Protein AF-A0A2Z7CGT4-F1 (afdb_monomer)

pLDDT: mean 71.71, std 19.92, range [23.86, 96.31]

Organism: NCBI:txid472368

Sequence (186 aa):
MFLARADARAVLIKLADRFHNMMTLDALPYIKQQRFAKGTVEIFAPLANRLGISTWKEELENLCCKYLNPNEHKELSSELVKCYDEAVIRSTVGKLEQALEADGTSFHCLSGRHKSLYNIYSKMLKKNLNMDVIMDGVLCYIISTRSGIYYLIPLGKVLIWLGSGLYYLTRLGNLFSALLISCSGV

Nearest PDB structures (foldseek):
  8acu-assembly1_B  TM=9.238E-01  e=2.004E-07  Bacillus subtilis
  6s2v-assembly1_A  TM=8.200E-01  e=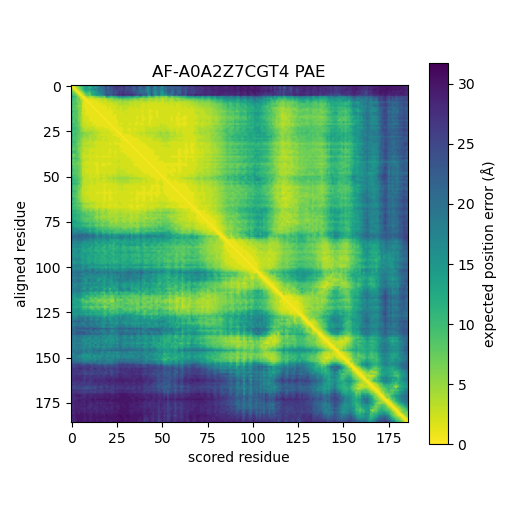9.344E-08  Thermus thermophilus
  6s2v-assembly2_B  TM=8.294E-01  e=1.329E-07  Thermus thermophilus
  7qpr-assembly4_D  TM=7.277E-01  e=8.989E-05  Acinetobacter baumannii
  7qps-assembly2_B  TM=6.380E-01  e=3.951E-05  Acinetobacter baumannii

Structure (mmCIF, N/CA/C/O backbone):
data_AF-A0A2Z7CGT4-F1
#
_entry.id   AF-A0A2Z7CGT4-F1
#
loop_
_atom_site.group_PDB
_atom_site.id
_atom_site.type_symbol
_atom_site.label_atom_id
_atom_site.label_alt_id
_atom_site.label_comp_id
_atom_site.label_asym_id
_atom_site.label_entity_id
_atom_site.label_seq_id
_atom_site.pdbx_PDB_ins_code
_atom_site.Cartn_x
_atom_site.Cartn_y
_atom_site.Cartn_z
_atom_site.occupancy
_atom_site.B_iso_or_equiv
_atom_site.auth_seq_id
_atom_site.auth_comp_id
_atom_site.auth_asym_id
_atom_site.auth_atom_id
_atom_site.pdbx_PDB_model_num
ATOM 1 N N . MET A 1 1 ? -6.824 -2.329 -25.841 1.00 46.09 1 MET A N 1
ATOM 2 C CA . MET A 1 1 ? -7.882 -3.278 -26.252 1.00 46.09 1 MET A CA 1
ATOM 3 C C . MET A 1 1 ? -8.313 -4.124 -25.045 1.00 46.09 1 MET A C 1
ATOM 5 O O . MET A 1 1 ? -7.974 -5.289 -24.971 1.00 46.09 1 MET A O 1
ATOM 9 N N . PHE A 1 2 ? -8.993 -3.529 -24.055 1.00 48.94 2 PHE A N 1
ATOM 10 C CA . PHE A 1 2 ? -9.519 -4.256 -22.877 1.00 48.94 2 PHE A CA 1
ATOM 11 C C . PHE A 1 2 ? -11.054 -4.217 -22.789 1.00 48.94 2 PHE A C 1
ATOM 13 O O . PHE A 1 2 ? -11.647 -5.059 -22.134 1.00 48.94 2 PHE A O 1
ATOM 20 N N . LEU A 1 3 ? -11.711 -3.271 -23.469 1.00 50.25 3 LEU A N 1
ATOM 21 C CA . LEU A 1 3 ? -13.117 -2.940 -23.210 1.00 50.25 3 LEU A CA 1
ATOM 22 C C . LEU A 1 3 ? -14.133 -3.631 -24.132 1.00 50.25 3 LEU A C 1
ATOM 24 O O . LEU A 1 3 ? -15.323 -3.540 -23.877 1.00 50.25 3 LEU A O 1
ATOM 28 N N . ALA A 1 4 ? -13.700 -4.332 -25.184 1.00 50.09 4 ALA A N 1
ATOM 29 C CA . ALA A 1 4 ? -14.633 -4.838 -26.196 1.00 50.09 4 ALA A CA 1
ATOM 30 C C . ALA A 1 4 ? -15.204 -6.243 -25.905 1.00 50.09 4 ALA A C 1
ATOM 32 O O . ALA A 1 4 ? -16.120 -6.669 -26.601 1.00 50.09 4 ALA A O 1
ATOM 33 N N . ARG A 1 5 ? -14.666 -6.998 -24.927 1.00 56.53 5 ARG A N 1
ATOM 34 C CA . ARG A 1 5 ? -15.075 -8.405 -24.698 1.00 56.53 5 ARG A CA 1
ATOM 35 C C . ARG A 1 5 ? -14.713 -8.982 -23.316 1.00 56.53 5 ARG A C 1
ATOM 37 O O . ARG A 1 5 ? -14.445 -10.174 -23.208 1.00 56.53 5 ARG A O 1
ATOM 44 N N . ALA A 1 6 ? -14.601 -8.163 -22.271 1.00 60.38 6 ALA A N 1
ATOM 45 C CA . ALA A 1 6 ? -14.076 -8.628 -20.985 1.00 60.38 6 ALA A CA 1
ATOM 46 C C . ALA A 1 6 ? -15.195 -8.938 -19.982 1.00 60.38 6 ALA A C 1
ATOM 48 O O . ALA A 1 6 ? -15.814 -8.038 -19.423 1.00 60.38 6 ALA A O 1
ATOM 49 N N . ASP A 1 7 ? -15.406 -10.229 -19.731 1.00 79.75 7 ASP A N 1
ATOM 50 C CA . ASP A 1 7 ? -16.000 -10.717 -18.486 1.00 79.75 7 ASP A CA 1
ATOM 51 C C . ASP A 1 7 ? -15.224 -10.105 -17.301 1.00 79.75 7 ASP A C 1
ATOM 53 O O . ASP A 1 7 ? -13.987 -10.116 -17.297 1.00 79.75 7 ASP A O 1
ATOM 57 N N . ALA A 1 8 ? -15.927 -9.567 -16.300 1.00 78.94 8 ALA A N 1
ATOM 58 C CA . ALA A 1 8 ? -15.320 -8.961 -15.112 1.00 78.94 8 ALA A CA 1
ATOM 59 C C . ALA A 1 8 ? -14.307 -9.901 -14.429 1.00 78.94 8 ALA A C 1
ATOM 61 O O . ALA A 1 8 ? -13.293 -9.450 -13.888 1.00 78.94 8 ALA A O 1
ATOM 62 N N . ARG A 1 9 ? -14.518 -11.220 -14.536 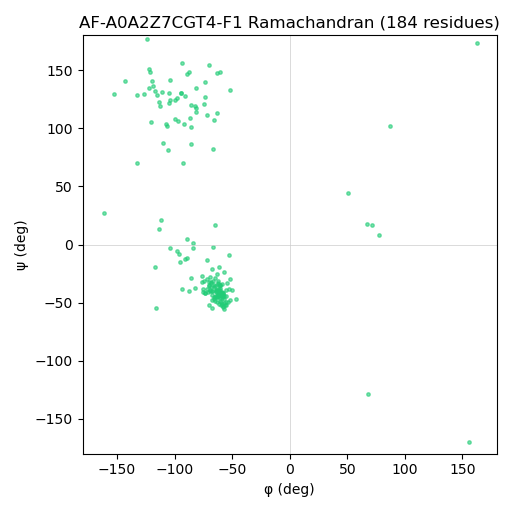1.00 85.81 9 ARG A N 1
ATOM 63 C CA . ARG A 1 9 ? -13.599 -12.246 -14.022 1.00 85.81 9 ARG A CA 1
ATOM 64 C C . ARG A 1 9 ? -12.236 -12.217 -14.711 1.00 85.81 9 ARG A C 1
ATOM 66 O O . ARG A 1 9 ? -11.215 -12.356 -14.044 1.00 85.81 9 ARG A O 1
ATOM 73 N N . ALA A 1 10 ? -12.190 -11.984 -16.022 1.00 88.12 10 ALA A N 1
ATOM 74 C CA . ALA A 1 10 ? -10.930 -11.908 -16.762 1.00 88.12 10 ALA A CA 1
ATOM 75 C C . ALA A 1 10 ? -10.089 -10.696 -16.327 1.00 88.12 10 ALA A C 1
ATOM 77 O O . ALA A 1 10 ? -8.864 -10.787 -16.219 1.00 88.12 10 ALA A O 1
ATOM 78 N N . VAL A 1 11 ? -10.754 -9.574 -16.029 1.00 88.12 11 VAL A N 1
ATOM 79 C CA . VAL A 1 11 ? -10.106 -8.369 -15.497 1.00 88.12 11 VAL A CA 1
ATOM 80 C C . VAL A 1 11 ? -9.512 -8.644 -14.117 1.00 88.12 11 VAL A C 1
ATOM 82 O O . VAL A 1 11 ? -8.352 -8.310 -13.879 1.00 88.12 11 VAL A O 1
ATOM 85 N N . LEU A 1 12 ? -10.270 -9.309 -13.240 1.00 90.00 12 LEU A N 1
ATOM 86 C CA . LEU A 1 12 ? -9.807 -9.675 -11.902 1.00 90.00 12 LEU A CA 1
ATOM 87 C C . LEU A 1 12 ? -8.592 -10.613 -11.950 1.00 90.00 12 LEU A C 1
ATOM 89 O O . LEU A 1 12 ? -7.607 -10.364 -11.258 1.00 90.00 12 LEU A O 1
ATOM 93 N N . ILE A 1 13 ? -8.617 -11.636 -12.811 1.00 92.69 13 ILE A N 1
ATOM 94 C CA . ILE A 1 13 ? -7.482 -12.556 -13.002 1.00 92.69 13 ILE A CA 1
ATOM 95 C C . ILE A 1 13 ? -6.236 -11.786 -13.454 1.00 92.69 13 ILE A C 1
ATOM 97 O O . ILE A 1 13 ? -5.147 -12.002 -12.924 1.00 92.69 13 ILE A O 1
ATOM 101 N N . LYS A 1 14 ? -6.377 -10.849 -14.400 1.00 92.75 14 LYS A N 1
ATOM 102 C CA . LYS A 1 14 ? -5.246 -10.033 -14.867 1.00 92.75 14 LYS A CA 1
ATOM 103 C C . LYS A 1 14 ? -4.729 -9.061 -13.815 1.00 92.75 14 LYS A C 1
ATOM 105 O O . LYS A 1 14 ? -3.531 -8.780 -13.793 1.00 92.75 14 LYS A O 1
ATOM 110 N N . LEU A 1 15 ? -5.606 -8.556 -12.957 1.00 94.38 15 LEU A N 1
ATOM 111 C CA . LEU A 1 15 ? -5.214 -7.723 -11.831 1.00 94.38 15 LEU A CA 1
ATOM 112 C C . LEU A 1 15 ? -4.428 -8.537 -10.792 1.00 94.38 15 LEU A C 1
ATOM 114 O O . LEU A 1 15 ? -3.380 -8.079 -10.347 1.00 94.38 15 LEU A O 1
ATOM 118 N N . ALA A 1 16 ? -4.876 -9.756 -10.479 1.00 94.88 16 ALA A N 1
ATOM 119 C CA . ALA A 1 16 ? -4.191 -10.669 -9.562 1.00 94.88 16 ALA A CA 1
ATOM 120 C C . ALA A 1 16 ? -2.805 -11.081 -10.088 1.00 94.88 16 ALA A C 1
ATOM 122 O O . ALA A 1 16 ? -1.812 -11.017 -9.368 1.00 94.88 16 ALA A O 1
ATOM 123 N N . ASP A 1 17 ? -2.726 -11.426 -11.375 1.00 95.62 17 ASP A N 1
ATOM 124 C CA . ASP A 1 17 ? -1.471 -11.697 -12.085 1.00 95.62 17 ASP A CA 1
ATOM 125 C C . ASP A 1 17 ? -0.528 -10.485 -11.998 1.00 95.62 17 ASP A C 1
ATOM 127 O O . ASP A 1 17 ? 0.639 -10.605 -11.621 1.00 95.62 17 ASP A O 1
ATOM 131 N N . ARG A 1 18 ? -1.032 -9.269 -12.256 1.00 95.75 18 ARG A N 1
ATOM 132 C CA . ARG A 1 18 ? -0.217 -8.054 -12.120 1.00 95.75 18 ARG A CA 1
ATOM 133 C C . ARG A 1 18 ? 0.278 -7.844 -10.692 1.00 95.75 18 ARG A C 1
ATOM 135 O O . ARG A 1 18 ? 1.439 -7.485 -10.523 1.00 95.75 18 ARG A O 1
ATOM 142 N N . PHE A 1 19 ? -0.582 -8.063 -9.703 1.00 95.56 19 PHE A N 1
ATOM 143 C CA . PHE A 1 19 ? -0.239 -7.954 -8.291 1.00 95.56 19 PHE A CA 1
ATOM 144 C C . PHE A 1 19 ? 0.921 -8.881 -7.929 1.00 95.56 19 PHE A C 1
ATOM 146 O O . PHE A 1 19 ? 1.938 -8.421 -7.414 1.00 95.56 19 PHE A O 1
ATOM 153 N N . HIS A 1 20 ? 0.826 -10.155 -8.310 1.00 95.44 20 HIS A N 1
ATOM 154 C CA . HIS A 1 20 ? 1.902 -11.118 -8.104 1.00 95.44 20 HIS A CA 1
ATOM 155 C C . HIS A 1 20 ? 3.208 -10.703 -8.792 1.00 95.44 20 HIS A C 1
ATOM 157 O O . HIS A 1 20 ? 4.254 -10.677 -8.149 1.00 95.44 20 HIS A O 1
ATOM 163 N N . ASN A 1 21 ? 3.142 -10.277 -10.057 1.00 95.12 21 ASN A N 1
ATOM 164 C CA . ASN A 1 21 ? 4.321 -9.811 -10.793 1.00 95.12 21 ASN A CA 1
ATOM 165 C C . ASN A 1 21 ? 5.024 -8.624 -10.114 1.00 95.12 21 ASN A C 1
ATOM 167 O O . ASN A 1 21 ? 6.245 -8.510 -10.193 1.00 95.12 21 ASN A O 1
ATOM 171 N N . MET A 1 22 ? 4.271 -7.731 -9.463 1.00 96.06 22 MET A N 1
ATOM 172 C CA . MET A 1 22 ? 4.852 -6.607 -8.724 1.00 96.06 22 MET A CA 1
ATOM 173 C C . MET A 1 22 ? 5.543 -7.045 -7.429 1.00 96.06 22 MET A C 1
ATOM 175 O O . MET A 1 22 ? 6.519 -6.408 -7.043 1.00 96.06 22 MET A O 1
ATOM 179 N N . MET A 1 23 ? 5.094 -8.132 -6.789 1.00 93.88 23 MET A N 1
ATOM 180 C CA . MET A 1 23 ? 5.762 -8.695 -5.606 1.00 93.88 23 MET A CA 1
ATOM 181 C C . MET A 1 23 ? 7.123 -9.318 -5.944 1.00 93.88 23 MET A C 1
ATOM 183 O O . MET A 1 23 ? 8.016 -9.342 -5.103 1.00 93.88 23 MET A O 1
ATOM 187 N N . THR A 1 24 ? 7.298 -9.808 -7.173 1.00 94.88 24 THR A N 1
ATOM 188 C CA . THR A 1 24 ? 8.517 -10.502 -7.624 1.00 94.88 24 THR A CA 1
ATOM 189 C C . THR A 1 24 ? 9.304 -9.709 -8.669 1.00 94.88 24 THR A C 1
ATOM 191 O O . THR A 1 24 ? 10.086 -10.280 -9.433 1.00 94.88 24 THR A O 1
ATOM 194 N N . LEU A 1 25 ? 9.097 -8.391 -8.746 1.00 94.81 25 LEU A N 1
ATOM 195 C CA . LEU A 1 25 ? 9.662 -7.559 -9.812 1.00 94.81 25 LEU A CA 1
ATOM 196 C C . LEU A 1 25 ? 11.195 -7.437 -9.729 1.00 94.81 25 LEU A C 1
ATOM 198 O O . LEU A 1 25 ? 11.841 -7.172 -10.744 1.00 94.81 25 LEU A O 1
ATOM 202 N N . ASP A 1 26 ? 11.772 -7.697 -8.552 1.00 93.06 26 ASP A N 1
ATOM 203 C CA . ASP A 1 26 ? 13.217 -7.648 -8.281 1.00 93.06 26 ASP A CA 1
ATOM 204 C C . ASP A 1 26 ? 14.033 -8.580 -9.204 1.00 93.06 26 ASP A C 1
ATOM 206 O O . ASP A 1 26 ? 15.199 -8.305 -9.478 1.00 93.06 26 ASP A O 1
ATOM 210 N N . ALA A 1 27 ? 13.420 -9.635 -9.758 1.00 94.50 27 ALA A N 1
ATOM 211 C CA . ALA A 1 27 ? 14.067 -10.559 -10.695 1.00 94.50 27 ALA A CA 1
ATOM 212 C C . ALA A 1 27 ? 14.329 -9.964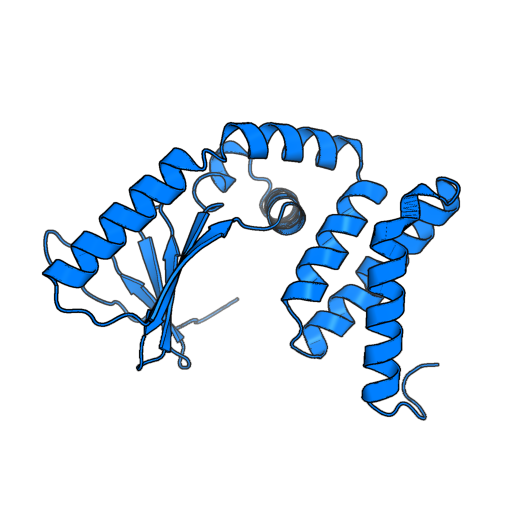 -12.096 1.00 94.50 27 ALA A C 1
ATOM 214 O O . ALA A 1 27 ? 15.042 -10.561 -12.906 1.00 94.50 27 ALA A O 1
ATOM 215 N N . LEU A 1 28 ? 13.733 -8.813 -12.427 1.00 94.31 28 LEU A N 1
ATOM 216 C CA . LEU A 1 28 ? 13.888 -8.173 -13.735 1.00 94.31 28 LEU A CA 1
ATOM 217 C C . LEU A 1 28 ? 15.019 -7.130 -13.741 1.00 94.31 28 LEU A C 1
ATOM 219 O O . LEU A 1 28 ? 15.300 -6.524 -12.715 1.00 94.31 28 LEU A O 1
ATOM 223 N N . PRO A 1 29 ? 15.617 -6.817 -14.907 1.00 96.12 29 PRO A N 1
ATOM 224 C CA . PRO A 1 29 ? 16.522 -5.676 -15.046 1.00 96.12 29 PRO A CA 1
ATOM 225 C C . PRO A 1 29 ? 15.838 -4.341 -14.719 1.00 96.12 29 PRO A C 1
ATOM 227 O O . PRO A 1 29 ? 14.667 -4.149 -15.056 1.00 96.12 29 PRO A O 1
ATOM 230 N N . TYR A 1 30 ? 16.597 -3.383 -14.181 1.00 93.56 30 TYR A N 1
ATOM 231 C CA . TYR A 1 30 ? 16.110 -2.070 -13.724 1.00 93.56 30 TYR A CA 1
ATOM 232 C C . TYR A 1 30 ? 15.169 -1.354 -14.712 1.00 93.56 30 TYR A C 1
ATOM 234 O O . TYR A 1 30 ? 14.081 -0.915 -14.346 1.00 93.56 30 TYR A O 1
ATOM 242 N N . ILE A 1 31 ? 15.528 -1.307 -16.000 1.00 95.06 31 ILE A N 1
ATOM 243 C CA . ILE A 1 31 ? 14.710 -0.657 -17.041 1.00 95.06 31 ILE A CA 1
ATOM 244 C C . ILE A 1 31 ? 13.323 -1.311 -17.151 1.00 95.06 31 ILE A C 1
ATOM 246 O O . ILE A 1 31 ? 12.310 -0.629 -17.328 1.00 95.06 31 ILE A O 1
ATOM 250 N N . LYS A 1 32 ? 13.256 -2.644 -17.034 1.00 95.00 32 LYS A N 1
ATOM 251 C CA . LYS A 1 32 ? 11.980 -3.369 -17.048 1.00 95.00 32 LYS A CA 1
ATOM 252 C C . LYS A 1 32 ? 11.200 -3.120 -15.761 1.00 95.00 32 LYS A C 1
ATOM 254 O O . LYS A 1 32 ? 9.998 -2.901 -15.861 1.00 95.00 32 LYS A O 1
ATOM 259 N N . GLN A 1 33 ? 11.857 -3.090 -14.601 1.00 96.25 33 GLN A N 1
ATOM 260 C CA . GLN A 1 33 ? 11.203 -2.781 -13.324 1.00 96.25 33 GLN A CA 1
ATOM 261 C C . GLN A 1 33 ? 10.486 -1.423 -13.384 1.00 96.25 33 GLN A C 1
ATOM 263 O O . GLN A 1 33 ? 9.278 -1.352 -13.168 1.00 96.25 33 GLN A O 1
ATOM 268 N N . GLN A 1 34 ? 11.199 -0.373 -13.803 1.00 95.25 34 GLN A N 1
ATOM 269 C CA . GLN A 1 34 ? 10.668 0.984 -13.983 1.00 95.25 34 GLN A CA 1
ATOM 270 C C . GLN A 1 34 ? 9.452 1.014 -14.922 1.00 95.25 34 GLN A C 1
ATOM 272 O O . GLN A 1 34 ? 8.392 1.545 -14.584 1.00 95.25 34 GLN A O 1
ATOM 277 N N . ARG A 1 35 ? 9.565 0.380 -16.098 1.00 95.88 35 ARG A N 1
ATOM 278 C CA . ARG A 1 35 ? 8.472 0.325 -17.082 1.00 95.88 35 ARG A CA 1
ATOM 279 C C . ARG A 1 35 ? 7.238 -0.401 -16.540 1.00 95.88 35 ARG A C 1
ATOM 281 O O . ARG A 1 35 ? 6.116 0.043 -16.784 1.00 95.88 35 ARG A O 1
ATOM 288 N N . PHE A 1 36 ? 7.436 -1.519 -15.844 1.00 95.75 36 PHE A N 1
ATOM 289 C CA . PHE A 1 36 ? 6.346 -2.296 -15.257 1.00 95.75 36 PHE A CA 1
ATOM 290 C C . PHE A 1 36 ? 5.666 -1.525 -14.128 1.00 95.75 36 PHE A C 1
ATOM 292 O O . PHE A 1 36 ? 4.444 -1.409 -14.146 1.00 95.75 36 PHE A O 1
ATOM 299 N N . ALA A 1 37 ? 6.437 -0.943 -13.208 1.00 95.75 37 ALA A N 1
ATOM 300 C CA . ALA A 1 37 ? 5.907 -0.136 -12.116 1.00 95.75 37 ALA A CA 1
ATOM 301 C C . ALA A 1 37 ? 5.093 1.059 -12.637 1.00 95.75 37 ALA A C 1
ATOM 303 O O . ALA A 1 37 ? 3.965 1.276 -12.194 1.00 95.75 37 ALA A O 1
ATOM 304 N N . LYS A 1 38 ? 5.597 1.769 -13.654 1.00 95.38 38 LYS A N 1
ATOM 305 C CA . LYS A 1 38 ? 4.874 2.884 -14.281 1.00 95.38 38 LYS A CA 1
ATOM 306 C C . LYS A 1 38 ? 3.531 2.442 -14.869 1.00 95.38 38 LYS A C 1
ATOM 308 O O . LYS A 1 38 ? 2.496 3.019 -14.546 1.00 95.38 38 LYS A O 1
ATOM 313 N N . GLY A 1 39 ? 3.527 1.367 -15.662 1.00 95.75 3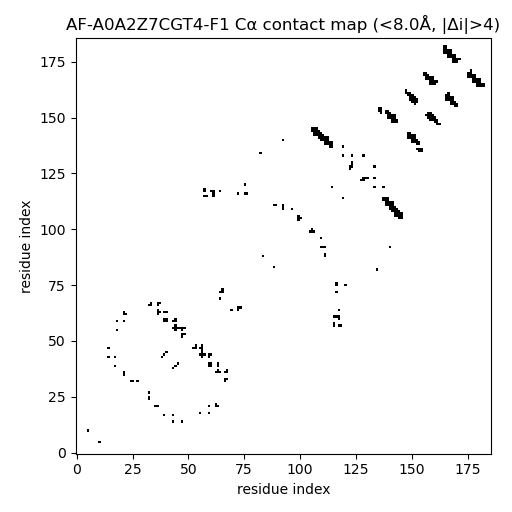9 GLY A N 1
ATOM 314 C CA . GLY A 1 39 ? 2.289 0.821 -16.228 1.00 95.75 39 GLY A CA 1
ATOM 315 C C . GLY A 1 39 ? 1.304 0.325 -15.162 1.00 95.75 39 GLY A C 1
ATOM 316 O O . GLY A 1 39 ? 0.090 0.449 -15.331 1.00 95.75 39 GLY A O 1
ATOM 317 N N . THR A 1 40 ? 1.806 -0.207 -14.046 1.00 96.31 40 THR A N 1
ATOM 318 C CA . THR A 1 40 ? 0.979 -0.631 -12.911 1.00 96.31 40 THR A CA 1
ATOM 319 C C . THR A 1 40 ? 0.275 0.550 -12.248 1.00 96.31 40 THR A C 1
ATOM 321 O O . THR A 1 40 ? -0.941 0.483 -12.063 1.00 96.31 40 THR A O 1
ATOM 324 N N . VAL A 1 41 ? 0.992 1.634 -11.936 1.00 94.00 41 VAL A N 1
ATOM 325 C CA . VAL A 1 41 ? 0.391 2.834 -11.322 1.00 94.00 41 VAL A CA 1
ATOM 326 C C . VAL A 1 41 ? -0.609 3.501 -12.260 1.00 94.00 41 VAL A C 1
ATOM 328 O O . VAL A 1 41 ? -1.672 3.919 -11.818 1.00 94.00 41 VAL A O 1
ATOM 331 N N . GLU A 1 42 ? -0.302 3.592 -13.553 1.00 94.50 42 GLU A N 1
ATOM 332 C CA . GLU A 1 42 ? -1.156 4.307 -14.510 1.00 94.50 42 GLU A CA 1
ATOM 333 C C . GLU A 1 42 ? -2.435 3.535 -14.870 1.00 94.50 42 GLU A C 1
ATOM 335 O O . GLU A 1 42 ? -3.467 4.145 -15.151 1.00 94.50 42 GLU A O 1
ATOM 340 N N . ILE A 1 43 ? -2.386 2.197 -14.867 1.00 94.56 43 ILE A N 1
ATOM 341 C CA . ILE A 1 43 ? -3.480 1.359 -15.381 1.00 94.56 43 ILE A CA 1
ATOM 342 C C . ILE A 1 43 ? -4.100 0.500 -14.279 1.00 94.56 43 ILE A C 1
ATOM 344 O O . ILE A 1 43 ? -5.313 0.528 -14.077 1.00 94.56 43 ILE A O 1
ATOM 348 N N . PHE A 1 44 ? -3.290 -0.289 -13.574 1.00 95.19 44 PHE A N 1
ATOM 349 C CA . PHE A 1 44 ? -3.787 -1.357 -12.705 1.00 95.19 44 PHE A CA 1
ATOM 350 C C . PHE A 1 44 ? -4.230 -0.854 -11.328 1.00 95.19 44 PHE A C 1
ATOM 352 O O . PHE A 1 44 ? -5.256 -1.315 -10.833 1.00 95.19 44 PHE A O 1
ATOM 359 N N . ALA A 1 45 ? -3.533 0.117 -10.733 1.00 93.25 45 ALA A N 1
ATOM 360 C CA . ALA A 1 45 ? -3.966 0.717 -9.469 1.00 93.25 45 ALA A CA 1
ATOM 361 C C . ALA A 1 45 ? -5.330 1.444 -9.603 1.00 93.25 45 ALA A C 1
ATOM 363 O O . ALA A 1 45 ? -6.253 1.123 -8.847 1.00 93.25 45 ALA A O 1
ATOM 364 N N . PRO A 1 46 ? -5.558 2.322 -10.604 1.00 92.44 46 PRO A N 1
ATOM 365 C CA . PRO A 1 46 ? -6.873 2.913 -10.850 1.00 92.44 46 PRO A CA 1
ATOM 366 C C . PRO A 1 46 ? -7.949 1.873 -11.162 1.00 92.44 46 PRO A C 1
ATOM 368 O O . PRO A 1 46 ? -9.101 2.045 -10.766 1.00 92.44 46 PRO A O 1
ATOM 371 N N . LEU A 1 47 ? -7.589 0.789 -11.854 1.00 92.06 47 LEU A N 1
ATOM 372 C CA . LEU A 1 47 ? -8.506 -0.306 -12.153 1.00 92.06 47 LEU A CA 1
ATOM 373 C C . LEU A 1 47 ? -8.947 -1.045 -10.882 1.00 92.06 47 LEU A C 1
ATOM 375 O O . LEU A 1 47 ? -10.144 -1.258 -10.707 1.00 92.06 47 LEU A O 1
ATOM 379 N N . ALA A 1 48 ? -8.019 -1.361 -9.974 1.00 92.06 48 ALA A N 1
ATOM 380 C CA . ALA A 1 48 ? -8.339 -1.937 -8.665 1.00 92.06 48 ALA A CA 1
ATOM 381 C C . ALA A 1 48 ? -9.298 -1.034 -7.876 1.00 92.06 48 ALA A C 1
ATOM 383 O O . ALA A 1 48 ? -10.306 -1.505 -7.350 1.00 92.06 48 ALA A O 1
ATOM 384 N N . ASN A 1 49 ? -9.040 0.279 -7.877 1.00 90.62 49 ASN A N 1
ATOM 385 C CA . ASN A 1 49 ? -9.908 1.258 -7.225 1.00 90.62 49 ASN A CA 1
ATOM 386 C C . ASN A 1 49 ? -11.318 1.293 -7.837 1.00 90.62 49 ASN A C 1
ATOM 388 O O . ASN A 1 49 ? -12.304 1.326 -7.108 1.00 90.62 49 ASN A O 1
ATOM 392 N N . ARG A 1 50 ? -11.427 1.251 -9.171 1.00 89.81 50 ARG A N 1
ATOM 393 C CA . ARG A 1 50 ? -12.721 1.222 -9.880 1.00 89.81 50 ARG A CA 1
ATOM 394 C C . ARG A 1 50 ? -13.528 -0.045 -9.597 1.00 89.81 50 ARG A C 1
ATOM 396 O O . ARG A 1 50 ? -14.749 0.008 -9.644 1.00 89.81 50 ARG A O 1
ATOM 403 N N . LEU A 1 51 ? -12.859 -1.156 -9.298 1.00 88.25 51 LEU A N 1
ATOM 404 C CA . LEU A 1 51 ? -13.493 -2.412 -8.890 1.00 88.25 51 LEU A CA 1
ATOM 405 C C . LEU A 1 51 ? -13.828 -2.458 -7.387 1.00 88.25 51 LEU A C 1
ATOM 407 O O . LEU A 1 51 ? -14.322 -3.474 -6.911 1.00 88.25 51 LEU A O 1
ATOM 411 N N . GLY A 1 52 ? -13.549 -1.389 -6.633 1.00 86.75 52 GLY A N 1
ATOM 412 C CA . GLY A 1 52 ? -13.782 -1.331 -5.187 1.00 86.75 52 GLY A CA 1
ATOM 413 C C . GLY A 1 52 ? -12.741 -2.080 -4.347 1.00 86.75 52 GLY A C 1
ATOM 414 O O . GLY A 1 52 ? -12.907 -2.200 -3.137 1.00 86.75 52 GLY A O 1
ATOM 415 N N . ILE A 1 53 ? -11.648 -2.558 -4.952 1.00 89.00 53 ILE A N 1
ATOM 416 C CA . ILE A 1 53 ? -10.582 -3.304 -4.267 1.00 89.00 53 ILE A CA 1
ATOM 417 C C . ILE A 1 53 ? -9.492 -2.321 -3.818 1.00 89.00 53 ILE A C 1
ATOM 419 O O . ILE A 1 53 ? -8.391 -2.259 -4.373 1.00 89.00 53 ILE A O 1
ATOM 423 N N . SER A 1 54 ? -9.821 -1.501 -2.819 1.00 84.62 54 SER A N 1
ATOM 424 C CA . SER A 1 54 ? -8.932 -0.449 -2.300 1.00 84.62 54 SER A CA 1
ATOM 425 C C . SER A 1 54 ? -7.634 -0.997 -1.703 1.00 84.62 54 SER A C 1
ATOM 427 O O . SER A 1 54 ? -6.587 -0.376 -1.859 1.00 84.62 54 SER A O 1
ATOM 429 N N . THR A 1 55 ? -7.676 -2.185 -1.098 1.00 85.19 55 THR A N 1
ATOM 430 C CA . THR A 1 55 ? -6.500 -2.861 -0.531 1.00 85.19 55 THR A CA 1
ATOM 431 C C . THR A 1 55 ? -5.447 -3.154 -1.596 1.00 85.19 55 THR A C 1
ATOM 433 O O . THR A 1 55 ? -4.285 -2.802 -1.428 1.00 85.19 55 THR A O 1
ATOM 436 N N . TRP A 1 56 ? -5.849 -3.730 -2.732 1.00 91.00 56 TRP A N 1
ATOM 437 C CA . TRP A 1 56 ? -4.927 -4.022 -3.833 1.00 91.00 56 TRP A CA 1
ATOM 438 C C . TRP A 1 56 ? -4.418 -2.754 -4.499 1.00 91.00 56 TRP A C 1
ATOM 440 O O . TRP A 1 56 ? -3.258 -2.705 -4.887 1.00 91.00 56 TRP A O 1
ATOM 450 N N . LYS A 1 57 ? -5.257 -1.721 -4.620 1.00 90.56 57 LYS A N 1
ATOM 451 C CA . LYS A 1 57 ? -4.813 -0.413 -5.109 1.00 90.56 57 LYS A CA 1
ATOM 452 C C . LYS A 1 57 ? -3.676 0.130 -4.239 1.00 90.56 57 LYS A C 1
ATOM 454 O O . LYS A 1 57 ? -2.613 0.425 -4.772 1.00 90.56 57 LYS A O 1
ATOM 459 N N . GLU A 1 58 ? -3.898 0.242 -2.929 1.00 87.38 58 GLU A N 1
ATOM 460 C CA . GLU A 1 58 ? -2.899 0.782 -1.999 1.00 87.38 58 GLU A CA 1
ATOM 461 C C . GLU A 1 58 ? -1.591 -0.012 -2.050 1.00 87.38 58 GLU A C 1
ATOM 463 O O . GLU A 1 58 ? -0.509 0.571 -2.068 1.00 87.38 58 GLU A O 1
ATOM 468 N N . GLU A 1 59 ? -1.694 -1.334 -2.123 1.00 90.00 59 GLU A N 1
ATOM 469 C CA . GLU A 1 59 ? -0.533 -2.212 -2.103 1.00 90.00 59 GLU A CA 1
ATOM 470 C C . GLU A 1 59 ? 0.235 -2.213 -3.435 1.00 90.00 59 GLU A C 1
ATOM 472 O O . GLU A 1 59 ? 1.464 -2.147 -3.445 1.00 90.00 59 GLU A O 1
ATOM 477 N N . LEU A 1 60 ? -0.462 -2.158 -4.577 1.00 93.75 60 LEU A N 1
ATOM 478 C CA . LEU A 1 60 ? 0.172 -1.918 -5.879 1.00 93.75 60 LEU A CA 1
ATOM 479 C C . LEU A 1 60 ? 0.905 -0.576 -5.903 1.00 93.75 60 LEU A C 1
ATOM 481 O O . LEU A 1 60 ? 2.023 -0.501 -6.410 1.00 93.75 60 LEU A O 1
ATOM 485 N N . GLU A 1 61 ? 0.291 0.481 -5.371 1.00 91.06 61 GLU A N 1
ATOM 486 C CA . GLU A 1 61 ? 0.901 1.807 -5.312 1.00 91.06 61 GLU A CA 1
ATOM 487 C C . GLU A 1 61 ? 2.157 1.820 -4.419 1.00 91.06 61 GLU A C 1
ATOM 489 O O . GLU A 1 61 ? 3.175 2.396 -4.813 1.00 91.06 61 GLU A O 1
ATOM 494 N N . ASN A 1 62 ? 2.134 1.121 -3.276 1.00 88.69 62 ASN A N 1
ATOM 495 C CA . ASN A 1 62 ? 3.311 0.930 -2.418 1.00 88.69 62 ASN A CA 1
ATOM 496 C C . ASN A 1 62 ? 4.446 0.220 -3.161 1.00 88.69 62 ASN A C 1
ATOM 498 O O . ASN A 1 62 ? 5.567 0.734 -3.213 1.00 88.69 62 ASN A O 1
ATOM 502 N N . LEU A 1 63 ? 4.148 -0.929 -3.778 1.00 91.62 63 LEU A N 1
ATOM 503 C CA . LEU A 1 63 ? 5.132 -1.705 -4.534 1.00 91.62 63 LEU A CA 1
ATOM 504 C C . LEU A 1 63 ? 5.736 -0.862 -5.655 1.00 91.62 63 LEU A C 1
ATOM 506 O O . LEU A 1 63 ? 6.948 -0.846 -5.836 1.00 91.62 63 LEU A O 1
ATOM 510 N N . CYS A 1 64 ? 4.919 -0.103 -6.384 1.00 93.38 64 CYS A N 1
ATOM 511 C CA . CYS A 1 64 ? 5.423 0.763 -7.444 1.00 93.38 64 CYS A CA 1
ATOM 512 C C . CYS A 1 64 ? 6.298 1.902 -6.919 1.00 93.38 64 CYS A C 1
ATOM 514 O O . CYS A 1 64 ? 7.267 2.258 -7.585 1.00 93.38 64 CYS A O 1
ATOM 516 N N . CYS A 1 65 ? 5.993 2.454 -5.741 1.00 88.69 65 CYS A N 1
ATOM 517 C CA . CYS A 1 65 ? 6.797 3.505 -5.120 1.00 88.69 65 CYS A CA 1
ATOM 518 C C . CYS A 1 65 ? 8.245 3.054 -4.894 1.00 88.69 65 CYS A C 1
ATOM 520 O O . CYS A 1 65 ? 9.162 3.808 -5.209 1.00 88.69 65 CYS A O 1
ATOM 522 N N . LYS A 1 66 ? 8.444 1.808 -4.433 1.00 89.31 66 LYS A N 1
ATOM 523 C CA . LYS A 1 66 ? 9.773 1.191 -4.258 1.00 89.31 66 LYS A CA 1
ATOM 524 C C . LYS A 1 66 ? 10.596 1.222 -5.548 1.00 89.31 66 LYS A C 1
ATOM 526 O O . LYS A 1 66 ? 11.802 1.436 -5.497 1.00 89.31 66 LYS A O 1
ATOM 531 N N . TYR A 1 67 ? 9.954 0.996 -6.694 1.00 91.94 67 TYR A N 1
ATOM 532 C CA . TYR A 1 67 ? 10.640 0.911 -7.983 1.00 91.94 67 TYR A CA 1
ATOM 533 C C . TYR A 1 67 ? 10.804 2.257 -8.672 1.00 91.94 67 TYR A C 1
ATOM 535 O O . TYR A 1 67 ? 11.849 2.489 -9.263 1.00 91.94 67 TYR A O 1
ATOM 543 N N . LEU A 1 68 ? 9.791 3.123 -8.627 1.00 90.31 68 LEU A N 1
ATOM 544 C CA . LEU A 1 68 ? 9.819 4.410 -9.322 1.00 90.31 68 LEU A CA 1
ATOM 545 C C . LEU A 1 68 ? 10.716 5.420 -8.601 1.00 90.31 68 LEU A C 1
ATOM 547 O O . LEU A 1 68 ? 11.484 6.107 -9.267 1.00 90.31 68 LEU A O 1
ATOM 551 N N . ASN A 1 69 ? 10.662 5.450 -7.265 1.00 87.19 69 ASN A N 1
ATOM 552 C CA . ASN A 1 69 ? 11.336 6.439 -6.418 1.00 87.19 69 ASN A CA 1
ATOM 553 C C . ASN A 1 69 ? 12.074 5.735 -5.256 1.00 87.19 69 ASN A C 1
ATOM 555 O O . ASN A 1 69 ? 11.620 5.778 -4.108 1.00 87.19 69 ASN A O 1
ATOM 559 N N . PRO A 1 70 ? 13.170 5.003 -5.536 1.00 84.81 70 PRO A N 1
ATOM 560 C CA . PRO A 1 70 ? 13.800 4.115 -4.558 1.00 84.81 70 PRO A CA 1
ATOM 561 C C . PRO A 1 70 ? 14.463 4.855 -3.389 1.00 84.81 70 PRO A C 1
ATOM 563 O O . PRO A 1 70 ? 14.465 4.335 -2.272 1.00 84.81 70 PRO A O 1
ATOM 566 N N . ASN A 1 71 ? 15.014 6.050 -3.623 1.00 84.75 71 ASN A N 1
ATOM 567 C CA . ASN A 1 71 ? 15.696 6.832 -2.588 1.00 84.75 71 ASN A CA 1
ATOM 568 C C . ASN A 1 71 ? 14.684 7.367 -1.573 1.00 84.75 71 ASN A C 1
ATOM 570 O O . ASN A 1 71 ? 14.798 7.090 -0.380 1.00 84.75 71 ASN A O 1
ATOM 574 N N . GLU A 1 72 ? 13.637 8.022 -2.068 1.00 79.88 72 GLU A N 1
ATOM 575 C CA . GLU A 1 72 ? 12.545 8.569 -1.268 1.00 79.88 72 GLU A CA 1
ATOM 576 C C . GLU A 1 72 ? 11.820 7.451 -0.517 1.00 79.88 72 GLU A C 1
ATOM 578 O O . GLU A 1 72 ? 11.532 7.570 0.670 1.00 79.88 72 GLU A O 1
ATOM 583 N N . HIS A 1 73 ? 11.567 6.317 -1.179 1.00 81.38 73 HIS A N 1
ATOM 584 C CA . HIS A 1 73 ? 10.969 5.160 -0.520 1.00 81.38 73 HIS A CA 1
ATOM 585 C C . HIS A 1 73 ? 11.837 4.658 0.643 1.00 81.38 73 HIS A C 1
ATOM 587 O O . HIS A 1 73 ? 11.312 4.318 1.705 1.00 81.38 73 HIS A O 1
ATOM 593 N N . LYS A 1 74 ? 13.163 4.606 0.465 1.00 81.81 74 LYS A N 1
ATOM 594 C CA . LYS A 1 74 ? 14.092 4.153 1.506 1.00 81.81 74 LYS A CA 1
ATOM 595 C C . LYS A 1 74 ? 14.107 5.109 2.698 1.00 81.81 74 LYS A C 1
ATOM 597 O O . LYS A 1 74 ? 13.977 4.641 3.829 1.00 81.81 74 LYS A O 1
ATOM 602 N N . GLU A 1 75 ? 14.195 6.412 2.454 1.00 81.56 75 GLU A N 1
ATOM 603 C CA . GLU A 1 75 ? 14.143 7.442 3.500 1.00 81.56 75 GLU A CA 1
ATOM 604 C C . GLU A 1 75 ? 12.837 7.352 4.299 1.00 81.56 75 GLU A C 1
ATOM 606 O O . GLU A 1 75 ? 12.869 7.113 5.509 1.00 81.56 75 GLU A O 1
ATOM 611 N N . LEU A 1 76 ? 11.693 7.376 3.611 1.00 77.62 76 LEU A N 1
ATOM 612 C CA . LEU A 1 76 ? 10.373 7.296 4.240 1.00 77.62 76 LEU A CA 1
ATOM 613 C C . LEU A 1 76 ? 10.153 5.999 5.015 1.00 77.62 76 LEU A C 1
ATOM 615 O O . LEU A 1 76 ? 9.564 6.014 6.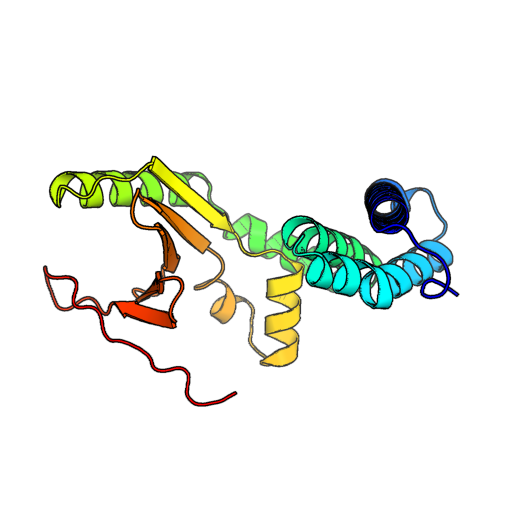095 1.00 77.62 76 LEU A O 1
ATOM 619 N N . SER A 1 77 ? 10.629 4.868 4.485 1.00 76.81 77 SER A N 1
ATOM 620 C CA . SER A 1 77 ? 10.540 3.588 5.191 1.00 76.81 77 SER A CA 1
ATOM 621 C C . SER A 1 77 ? 11.336 3.609 6.496 1.00 76.81 77 SER A C 1
ATOM 623 O O . SER A 1 77 ? 10.857 3.109 7.511 1.00 76.81 77 SER A O 1
ATOM 625 N N . SER A 1 78 ? 12.511 4.246 6.499 1.00 79.31 78 SER A N 1
ATOM 626 C CA . SER A 1 78 ? 13.358 4.338 7.689 1.00 79.31 78 SER A CA 1
ATOM 627 C C . SER A 1 78 ? 12.761 5.246 8.767 1.00 79.31 78 SER A C 1
ATOM 629 O O . SER A 1 78 ? 12.882 4.951 9.954 1.00 79.31 78 SER A O 1
ATOM 631 N N . GLU A 1 79 ? 12.082 6.320 8.367 1.00 74.19 79 GLU A N 1
ATOM 632 C CA . GLU A 1 79 ? 11.384 7.226 9.279 1.00 74.19 79 GLU A CA 1
ATOM 633 C C . GLU A 1 79 ? 10.109 6.599 9.839 1.00 74.19 79 GLU A C 1
ATOM 635 O O . GLU A 1 79 ? 9.864 6.673 11.042 1.00 74.19 79 GLU A O 1
ATOM 640 N N . LEU A 1 80 ? 9.333 5.900 9.005 1.00 72.19 80 LEU A N 1
ATOM 641 C CA . LEU A 1 80 ? 8.147 5.186 9.471 1.00 72.19 80 LEU A CA 1
ATOM 642 C C . LEU A 1 80 ? 8.471 4.134 10.526 1.00 72.19 80 LEU A C 1
ATOM 644 O O . LEU A 1 80 ? 7.742 4.041 11.508 1.00 72.19 80 LEU A O 1
ATOM 648 N N . VAL A 1 81 ? 9.556 3.374 10.357 1.00 71.19 81 VAL A N 1
ATOM 649 C CA . VAL A 1 81 ? 9.979 2.373 11.350 1.00 71.19 81 VAL A CA 1
ATOM 650 C C . VAL A 1 81 ? 10.276 3.019 12.706 1.00 71.19 81 VAL A C 1
ATOM 652 O O . VAL A 1 81 ? 9.983 2.421 13.733 1.00 71.19 81 VAL A O 1
ATOM 655 N N . LYS A 1 82 ? 10.808 4.248 12.736 1.00 69.31 82 LYS A N 1
ATOM 656 C CA . LYS A 1 82 ? 11.091 4.956 13.997 1.00 69.31 82 LYS A CA 1
ATOM 657 C C . LYS A 1 82 ? 9.827 5.398 14.727 1.00 69.31 82 LYS A C 1
ATOM 659 O O . LYS A 1 82 ? 9.821 5.457 15.950 1.00 69.31 82 LYS A O 1
ATOM 664 N N . CYS A 1 83 ? 8.776 5.726 13.987 1.00 65.06 83 CYS A N 1
ATOM 665 C CA . CYS A 1 83 ? 7.527 6.222 14.564 1.00 65.06 83 CYS A CA 1
ATOM 666 C C . CYS A 1 83 ? 6.487 5.124 14.781 1.00 65.06 83 CYS A C 1
ATOM 668 O O . CYS A 1 83 ? 5.504 5.327 15.496 1.00 65.06 83 CYS A O 1
ATOM 670 N N . TYR A 1 84 ? 6.693 3.964 14.166 1.00 67.25 84 TYR A N 1
ATOM 671 C CA . TYR A 1 84 ? 5.882 2.782 14.370 1.00 67.25 84 TYR A CA 1
ATOM 672 C C . TYR A 1 84 ? 6.403 1.999 15.577 1.00 67.25 84 TYR A C 1
ATOM 674 O O . TYR A 1 84 ? 7.199 1.073 15.450 1.00 67.25 84 TYR A O 1
ATOM 682 N N . ASP A 1 85 ? 5.930 2.378 16.760 1.00 71.75 85 ASP A N 1
ATOM 683 C CA . ASP A 1 85 ? 6.100 1.571 17.964 1.00 71.75 85 ASP A CA 1
ATOM 684 C C . ASP A 1 85 ? 4.832 0.733 18.192 1.00 71.75 85 ASP A C 1
ATOM 686 O O . AS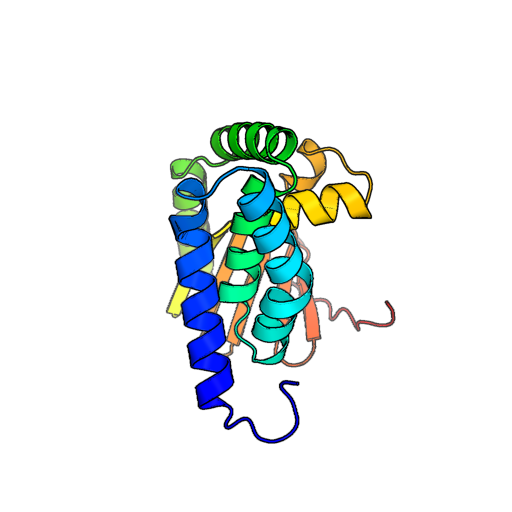P A 1 85 ? 3.779 1.242 18.594 1.00 71.75 85 ASP A O 1
ATOM 690 N N . GLU A 1 86 ? 4.923 -0.572 17.920 1.00 72.00 86 GLU A N 1
ATOM 691 C CA . GLU A 1 86 ? 3.829 -1.522 18.154 1.00 72.00 86 GLU A CA 1
ATOM 692 C C . GLU A 1 86 ? 3.327 -1.487 19.599 1.00 72.00 86 GLU A C 1
ATOM 694 O O . GLU A 1 86 ? 2.126 -1.658 19.835 1.00 72.00 86 GLU A O 1
ATOM 699 N N . ALA A 1 87 ? 4.207 -1.223 20.570 1.00 75.62 87 ALA A N 1
ATOM 700 C CA . ALA A 1 87 ? 3.821 -1.116 21.969 1.00 75.62 87 ALA A CA 1
ATOM 701 C C . ALA A 1 87 ? 2.946 0.122 22.206 1.00 75.62 87 ALA A C 1
ATOM 703 O O . ALA A 1 87 ? 1.933 0.036 22.909 1.00 75.62 87 ALA A O 1
ATOM 704 N N . VAL A 1 88 ? 3.265 1.254 21.569 1.00 73.00 88 VAL A N 1
ATOM 705 C CA . VAL A 1 88 ? 2.441 2.472 21.632 1.00 73.00 88 VAL A CA 1
ATOM 706 C C . VAL A 1 88 ? 1.069 2.222 21.014 1.00 73.00 88 VAL A C 1
ATOM 708 O O . VAL A 1 88 ? 0.054 2.557 21.633 1.00 73.00 88 VAL A O 1
ATOM 711 N N . ILE A 1 89 ? 1.012 1.571 19.851 1.00 74.94 89 ILE A N 1
ATOM 712 C CA . ILE A 1 89 ? -0.253 1.244 19.178 1.00 74.94 89 ILE A CA 1
ATOM 713 C C . ILE A 1 89 ? -1.095 0.328 20.059 1.00 74.94 89 ILE A C 1
ATOM 715 O O . ILE A 1 89 ? -2.248 0.645 20.347 1.00 74.94 89 ILE A O 1
ATOM 719 N N . ARG A 1 90 ? -0.514 -0.771 20.546 1.00 79.06 90 ARG A N 1
ATOM 720 C CA . ARG A 1 90 ? -1.208 -1.742 21.397 1.00 79.06 90 ARG A CA 1
ATOM 721 C C . ARG A 1 90 ? -1.701 -1.113 22.697 1.00 79.06 90 ARG A C 1
ATOM 723 O O . ARG A 1 90 ? -2.835 -1.358 23.099 1.00 79.06 90 ARG A O 1
ATOM 730 N N . SER A 1 91 ? -0.886 -0.267 23.326 1.00 77.38 91 SER A N 1
ATOM 731 C CA . SER A 1 91 ? -1.289 0.459 24.535 1.00 77.38 91 SER A CA 1
ATOM 732 C C . SER A 1 91 ? -2.434 1.440 24.266 1.00 77.38 91 SER A C 1
ATOM 734 O O . SER A 1 91 ? -3.320 1.596 25.104 1.00 77.38 91 SER A O 1
ATOM 736 N N . THR A 1 92 ? -2.451 2.080 23.093 1.00 74.44 92 THR A N 1
ATOM 737 C CA . THR A 1 92 ? -3.502 3.030 22.711 1.00 74.44 92 THR A CA 1
ATOM 738 C C . THR A 1 92 ? -4.800 2.310 22.374 1.00 74.44 92 THR A C 1
ATOM 740 O O . THR A 1 92 ? -5.856 2.739 22.828 1.00 74.44 92 THR A O 1
ATOM 743 N N . VAL A 1 93 ? -4.720 1.188 21.652 1.00 77.12 93 VAL A N 1
ATOM 744 C CA . VAL A 1 93 ? -5.857 0.290 21.407 1.00 77.12 93 VAL A CA 1
ATOM 745 C C . VAL A 1 93 ? -6.461 -0.152 22.739 1.00 77.12 93 VAL A C 1
ATOM 747 O O . VAL A 1 93 ? -7.635 0.105 22.958 1.00 77.12 93 VAL A O 1
ATOM 750 N N . GLY A 1 94 ? -5.662 -0.673 23.677 1.00 78.12 94 GLY A N 1
ATOM 751 C CA . GLY A 1 94 ? -6.181 -1.111 24.979 1.00 78.12 94 GLY A CA 1
ATOM 752 C C . GLY A 1 94 ? -6.837 0.012 25.797 1.00 78.12 94 GLY A C 1
ATOM 753 O O . GLY A 1 94 ? -7.874 -0.199 26.419 1.00 78.12 94 GLY A O 1
ATOM 754 N N . LYS A 1 95 ? -6.289 1.236 25.759 1.00 75.88 95 LYS A N 1
ATOM 755 C CA . LYS A 1 95 ? -6.926 2.410 26.391 1.00 75.88 95 LYS A CA 1
ATOM 756 C C . LYS A 1 95 ? -8.267 2.764 25.741 1.00 75.88 95 LYS A C 1
ATOM 758 O O . LYS A 1 95 ? -9.190 3.167 26.442 1.00 75.88 95 LYS A O 1
ATOM 763 N N . LEU A 1 96 ? -8.366 2.650 24.416 1.00 72.62 96 LEU A N 1
ATOM 764 C CA . LEU A 1 96 ? -9.605 2.897 23.679 1.00 72.62 96 LEU A CA 1
ATOM 765 C C . LEU A 1 96 ? -10.656 1.820 23.973 1.00 72.62 96 LEU A C 1
ATOM 767 O O . LEU A 1 96 ? -11.814 2.175 24.156 1.00 72.62 96 LEU A O 1
ATOM 771 N N . GLU A 1 97 ? -10.268 0.546 24.078 1.00 76.12 97 GLU A N 1
ATOM 772 C CA . GLU A 1 97 ? -11.179 -0.540 24.479 1.00 76.12 97 GLU A CA 1
ATOM 773 C C . GLU A 1 97 ? -11.773 -0.265 25.860 1.00 76.12 97 GLU A C 1
ATOM 775 O O . GLU A 1 97 ? -12.991 -0.214 25.998 1.00 76.12 97 GLU A O 1
ATOM 780 N N . GLN A 1 98 ? -10.926 0.038 26.849 1.00 76.44 98 GLN A N 1
ATOM 781 C CA . GLN A 1 98 ? -11.376 0.366 28.207 1.00 76.44 98 GLN A CA 1
ATOM 782 C C . GLN A 1 98 ? -12.323 1.573 28.238 1.00 76.44 98 GLN A C 1
ATOM 784 O O . GLN A 1 98 ? -13.311 1.571 28.969 1.00 76.44 98 GLN A O 1
ATOM 789 N N . ALA A 1 99 ? -12.038 2.609 27.444 1.00 71.94 99 ALA A N 1
ATOM 790 C CA . ALA A 1 99 ? -12.894 3.789 27.361 1.00 71.94 99 ALA A CA 1
ATOM 791 C C . ALA A 1 99 ? -14.259 3.477 26.722 1.00 71.94 99 ALA A C 1
ATOM 793 O O . ALA A 1 99 ? -15.277 3.977 27.195 1.00 71.94 99 ALA A O 1
ATOM 794 N N . LEU A 1 100 ? -14.290 2.648 25.673 1.00 69.69 100 LEU A N 1
ATOM 795 C CA . LEU A 1 100 ? -15.529 2.231 25.007 1.00 69.69 100 LEU A CA 1
ATOM 796 C C . LEU A 1 100 ? -16.376 1.316 25.900 1.00 69.69 100 LEU A C 1
ATOM 798 O O . LEU A 1 100 ? -17.597 1.463 25.933 1.00 69.69 100 LEU A O 1
ATOM 802 N N . GLU A 1 101 ? -15.737 0.412 26.647 1.00 76.06 101 GLU A N 1
ATOM 803 C CA . GLU A 1 101 ? -16.404 -0.450 27.628 1.00 76.06 101 GLU A CA 1
ATOM 804 C C . GLU A 1 101 ? -17.018 0.361 28.774 1.00 76.06 101 GLU A C 1
ATOM 806 O O . GLU A 1 101 ? -18.172 0.130 29.135 1.00 76.06 101 GLU A O 1
ATOM 811 N N . ALA A 1 102 ? -16.288 1.348 29.306 1.00 69.50 102 ALA A N 1
ATOM 812 C CA . ALA A 1 102 ? -16.784 2.232 30.362 1.00 69.50 102 ALA A CA 1
ATOM 813 C C . ALA A 1 102 ? -17.996 3.076 29.921 1.00 69.50 102 ALA A C 1
ATOM 815 O O . ALA A 1 102 ? -18.860 3.379 30.740 1.00 69.50 102 ALA A O 1
ATOM 816 N N . ASP A 1 103 ? -18.073 3.427 28.635 1.00 70.75 103 ASP A N 1
ATOM 817 C CA . ASP A 1 103 ? -19.194 4.158 28.027 1.00 70.75 103 ASP A CA 1
ATOM 818 C C . ASP A 1 103 ? -20.359 3.232 27.606 1.00 70.75 103 ASP A C 1
ATOM 820 O O . ASP A 1 103 ? -21.388 3.687 27.112 1.00 70.75 103 ASP A O 1
ATOM 824 N N . GLY A 1 104 ? -20.215 1.910 27.777 1.00 70.88 104 GLY A N 1
ATOM 825 C CA . GLY A 1 104 ? -21.225 0.921 27.389 1.00 70.88 104 GLY A CA 1
ATOM 826 C C . GLY A 1 104 ? -21.371 0.732 25.873 1.00 70.88 104 GLY A C 1
ATOM 827 O O . GLY A 1 104 ? -22.369 0.175 25.407 1.00 70.88 104 GLY A O 1
ATOM 828 N N . THR A 1 105 ? -20.393 1.182 25.084 1.00 70.69 105 THR A N 1
ATOM 829 C CA . THR A 1 105 ? -20.429 1.079 23.623 1.00 70.69 105 THR A CA 1
ATOM 830 C C . THR A 1 105 ? -20.000 -0.317 23.171 1.00 70.69 105 THR A C 1
ATOM 832 O O . THR A 1 105 ? -18.839 -0.701 23.289 1.00 70.69 105 THR A O 1
ATOM 835 N N . SER A 1 106 ? -20.922 -1.077 22.574 1.00 73.44 106 SER A N 1
ATOM 836 C CA . SER A 1 106 ? -20.605 -2.384 21.988 1.00 73.44 106 SER A CA 1
ATOM 837 C C . SER A 1 106 ? -19.847 -2.236 20.663 1.00 73.44 106 SER A C 1
ATOM 839 O O . SER A 1 106 ? -20.387 -1.683 19.696 1.00 73.44 106 SER A O 1
ATOM 841 N N . PHE A 1 107 ? -18.643 -2.799 20.579 1.00 73.81 107 PHE A N 1
ATOM 842 C CA . PHE A 1 107 ? -17.865 -2.905 19.345 1.00 73.81 107 PHE A CA 1
ATOM 843 C C . PHE A 1 107 ? -17.526 -4.370 19.034 1.00 73.81 107 PHE A C 1
ATOM 845 O O . PHE A 1 107 ? -17.438 -5.214 19.918 1.00 73.81 107 PHE A O 1
ATOM 852 N N . HIS A 1 108 ? -17.374 -4.679 17.750 1.00 76.00 108 HIS A N 1
ATOM 853 C CA . HIS A 1 108 ? -16.979 -5.993 17.241 1.00 76.00 108 HIS A CA 1
ATOM 854 C C . HIS A 1 108 ? -15.470 -6.105 17.035 1.00 76.00 108 HIS A C 1
ATOM 856 O O . HIS A 1 108 ? -14.897 -7.167 17.250 1.00 76.00 108 HIS A O 1
ATOM 862 N N . CYS A 1 109 ? -14.834 -5.035 16.558 1.00 74.88 109 CYS A N 1
ATOM 863 C CA . CYS A 1 109 ? -13.406 -5.025 16.271 1.00 74.88 109 CYS A CA 1
ATOM 864 C C . CYS A 1 109 ? -12.863 -3.606 16.412 1.00 74.88 109 CYS A C 1
ATOM 866 O O . CYS A 1 109 ? -13.421 -2.678 15.820 1.00 74.88 109 CYS A O 1
ATOM 868 N N . LEU A 1 110 ? -11.777 -3.461 17.169 1.00 77.75 110 LEU A N 1
ATOM 869 C CA . LEU A 1 110 ? -10.942 -2.271 17.201 1.00 77.75 110 LEU A CA 1
ATOM 870 C C . LEU A 1 110 ? -9.557 -2.648 16.670 1.00 77.75 110 LEU A C 1
ATOM 872 O O . LEU A 1 110 ? -8.947 -3.609 17.131 1.00 77.75 110 LEU A O 1
ATOM 876 N N . SER A 1 111 ? -9.047 -1.894 15.700 1.00 75.38 111 SER A N 1
ATOM 877 C CA . SER A 1 111 ? -7.694 -2.116 15.181 1.00 75.38 111 SER A CA 1
ATOM 878 C C . SER A 1 111 ? -7.005 -0.803 14.842 1.00 75.38 111 SER A C 1
ATOM 880 O O . SER A 1 111 ? -7.631 0.118 14.318 1.00 75.38 111 SER A O 1
ATOM 882 N N . GLY A 1 112 ? -5.709 -0.709 15.141 1.00 69.38 112 GLY A N 1
ATOM 883 C CA . GLY A 1 112 ? -4.858 0.362 14.633 1.00 69.38 112 GLY A CA 1
ATOM 884 C C . GLY A 1 112 ? -4.408 0.032 13.213 1.00 69.38 112 GLY A C 1
ATOM 885 O O . GLY A 1 112 ? -3.710 -0.955 12.995 1.00 69.38 112 GLY A O 1
ATOM 886 N N . ARG A 1 113 ? -4.791 0.858 12.241 1.00 70.12 113 ARG A N 1
ATOM 887 C CA . ARG A 1 113 ? -4.307 0.800 10.861 1.00 70.12 113 ARG A CA 1
ATOM 888 C C . ARG A 1 113 ? -3.312 1.927 10.634 1.00 70.12 113 ARG A C 1
ATOM 890 O O . ARG A 1 113 ? -3.597 3.090 10.915 1.00 70.12 113 ARG A O 1
ATOM 897 N N . HIS A 1 114 ? -2.161 1.589 10.072 1.00 70.75 114 HIS A N 1
ATOM 898 C CA . HIS A 1 114 ? -1.231 2.587 9.572 1.00 70.75 114 HIS A CA 1
ATOM 899 C C . HIS A 1 114 ? -1.574 2.941 8.123 1.00 70.75 114 HIS A C 1
ATOM 901 O O . HIS A 1 114 ? -2.079 2.131 7.339 1.00 70.75 114 HIS A O 1
ATOM 907 N N . LYS A 1 115 ? -1.308 4.188 7.762 1.00 70.81 115 LYS A N 1
ATOM 908 C CA . LYS A 1 115 ? -1.438 4.663 6.394 1.00 70.81 115 LYS A CA 1
ATOM 909 C C . LYS A 1 115 ? -0.293 4.120 5.544 1.00 70.81 115 LYS A C 1
ATOM 911 O O . LYS A 1 115 ? 0.848 4.093 5.987 1.00 70.81 115 LYS A O 1
ATOM 916 N N . SER A 1 116 ? -0.596 3.727 4.310 1.00 69.62 116 SER A N 1
ATOM 917 C CA . SER A 1 116 ? 0.422 3.191 3.411 1.00 69.62 116 SER A CA 1
ATOM 918 C C . SER A 1 116 ? 1.520 4.216 3.074 1.00 69.62 116 SER A C 1
ATOM 920 O O . SER A 1 116 ? 1.246 5.421 2.980 1.00 69.62 116 SER A O 1
ATOM 922 N N . LEU A 1 117 ? 2.751 3.734 2.865 1.00 74.00 117 LEU A N 1
ATOM 923 C CA . LEU A 1 117 ? 3.925 4.539 2.491 1.00 74.00 117 LEU A CA 1
ATOM 924 C C . LEU A 1 117 ? 3.641 5.431 1.282 1.00 74.00 117 LEU A C 1
ATOM 926 O O . LEU A 1 117 ? 3.877 6.640 1.326 1.00 74.00 117 LEU A O 1
ATOM 930 N N . TYR A 1 118 ? 3.044 4.862 0.233 1.00 73.88 118 TYR A N 1
ATOM 931 C CA . TYR A 1 118 ? 2.693 5.626 -0.960 1.00 73.88 118 TYR A CA 1
ATOM 932 C C . TYR A 1 118 ? 1.698 6.744 -0.655 1.00 73.88 118 TYR A C 1
ATOM 934 O O . TYR A 1 118 ? 1.830 7.861 -1.150 1.00 73.88 118 TYR A O 1
ATOM 942 N N . ASN A 1 119 ? 0.700 6.485 0.190 1.00 73.50 119 ASN A N 1
ATOM 943 C CA . ASN A 1 119 ? -0.275 7.504 0.550 1.00 73.50 119 ASN A CA 1
ATOM 944 C C . ASN A 1 119 ? 0.352 8.642 1.366 1.00 73.50 119 ASN A C 1
ATOM 946 O O . ASN A 1 119 ? -0.158 9.767 1.337 1.00 73.50 119 ASN A O 1
ATOM 950 N N . ILE A 1 120 ? 1.375 8.361 2.176 1.00 74.56 120 ILE A N 1
ATOM 951 C CA . ILE A 1 120 ? 2.156 9.380 2.895 1.00 74.56 120 ILE A CA 1
ATOM 952 C C . ILE A 1 120 ? 2.938 10.206 1.877 1.00 74.56 120 ILE A C 1
ATOM 954 O O . ILE A 1 120 ? 2.686 11.406 1.778 1.00 74.56 120 ILE A O 1
ATOM 958 N N . TYR A 1 121 ? 3.730 9.548 1.031 1.00 73.81 121 TYR A N 1
ATOM 959 C CA . TYR A 1 121 ? 4.504 10.179 -0.039 1.00 73.81 121 TYR A CA 1
ATOM 960 C C . TYR A 1 121 ? 3.644 11.049 -0.972 1.00 73.81 121 TYR A C 1
ATOM 962 O O . TYR A 1 121 ? 3.924 12.225 -1.189 1.00 73.81 121 TYR A O 1
ATOM 970 N N . SER A 1 122 ? 2.520 10.521 -1.462 1.00 71.00 122 SER A N 1
ATOM 971 C CA . SER A 1 122 ? 1.592 11.256 -2.329 1.00 71.00 122 SER A CA 1
ATOM 972 C C . SER A 1 122 ? 1.008 12.491 -1.632 1.00 71.00 122 SER A C 1
ATOM 974 O O . SER A 1 122 ? 0.808 13.526 -2.269 1.00 71.00 122 SER A O 1
ATOM 976 N N . LYS A 1 123 ? 0.753 12.423 -0.314 1.00 72.88 123 LYS A N 1
ATOM 977 C CA . LYS A 1 123 ? 0.305 13.592 0.459 1.00 72.88 123 LYS A CA 1
ATOM 978 C C . LYS A 1 123 ? 1.426 14.610 0.670 1.00 72.88 123 LYS A C 1
ATOM 980 O O . LYS A 1 123 ? 1.119 15.797 0.586 1.00 72.88 123 LYS A O 1
ATOM 985 N N . MET A 1 124 ? 2.668 14.175 0.900 1.00 72.56 124 MET A N 1
ATOM 986 C CA . MET A 1 124 ? 3.829 15.074 0.973 1.00 72.56 124 MET A CA 1
ATOM 987 C C . MET A 1 124 ? 3.969 15.867 -0.315 1.00 72.56 124 MET A C 1
ATOM 989 O O . MET A 1 124 ? 3.955 17.091 -0.272 1.00 72.56 124 MET A O 1
ATOM 993 N N . LEU A 1 125 ? 3.991 15.175 -1.459 1.00 73.25 125 LEU A N 1
ATOM 994 C CA . LEU A 1 125 ? 4.127 15.812 -2.766 1.00 73.25 125 LEU A CA 1
ATOM 995 C C . LEU A 1 125 ? 2.987 16.791 -3.058 1.00 73.25 125 LEU A C 1
ATOM 997 O O . LEU A 1 125 ? 3.225 17.908 -3.502 1.00 73.25 125 LEU A O 1
ATOM 1001 N N . LYS A 1 126 ? 1.734 16.393 -2.800 1.00 75.38 126 LYS A N 1
ATOM 1002 C CA . LYS A 1 126 ? 0.564 17.233 -3.109 1.00 75.38 126 LYS A CA 1
ATOM 1003 C C . LYS A 1 126 ? 0.445 18.463 -2.218 1.00 75.38 126 LYS A C 1
ATOM 1005 O O . LYS A 1 126 ? -0.074 19.478 -2.668 1.00 75.38 126 LYS A O 1
ATOM 1010 N N . LYS A 1 127 ? 0.824 18.347 -0.943 1.00 72.69 127 LYS A N 1
ATOM 1011 C CA . LYS A 1 127 ? 0.644 19.418 0.048 1.00 72.69 127 LYS A CA 1
ATOM 1012 C C . LYS A 1 127 ? 1.936 20.162 0.380 1.00 72.69 127 LYS A C 1
ATOM 1014 O O . LYS A 1 127 ? 1.879 21.108 1.154 1.00 72.69 127 LYS A O 1
ATOM 1019 N N . ASN A 1 128 ? 3.059 19.737 -0.195 1.00 70.56 128 ASN A N 1
ATOM 1020 C CA . ASN A 1 128 ? 4.397 20.244 0.088 1.00 70.56 128 ASN A CA 1
ATOM 1021 C C . ASN A 1 128 ? 4.699 20.273 1.602 1.00 70.56 128 ASN A C 1
ATOM 1023 O O . ASN A 1 128 ? 5.160 21.272 2.147 1.00 70.56 128 ASN A O 1
ATOM 1027 N N . LEU A 1 129 ? 4.328 19.189 2.294 1.00 69.00 129 LEU A N 1
ATOM 1028 C CA . LEU A 1 129 ? 4.440 19.059 3.750 1.00 69.00 129 LEU A CA 1
ATOM 1029 C C . LEU A 1 129 ? 5.622 18.168 4.127 1.00 69.00 129 LEU A C 1
ATOM 1031 O O . LEU A 1 129 ? 5.834 17.124 3.507 1.00 69.00 129 LEU A O 1
ATOM 1035 N N . ASN A 1 130 ? 6.315 18.552 5.199 1.00 66.69 130 ASN A N 1
ATOM 1036 C CA . ASN A 1 130 ? 7.361 17.745 5.821 1.00 66.69 130 ASN A CA 1
ATOM 1037 C C . ASN A 1 130 ? 6.776 16.512 6.520 1.00 66.69 130 ASN A C 1
ATOM 1039 O O . ASN A 1 130 ? 5.615 16.513 6.947 1.00 66.69 130 ASN A O 1
ATOM 1043 N N . MET A 1 131 ? 7.603 15.474 6.657 1.00 62.72 131 MET A N 1
ATOM 1044 C CA . MET A 1 131 ? 7.215 14.197 7.259 1.00 62.72 131 MET A CA 1
ATOM 1045 C C . MET A 1 131 ? 6.646 14.352 8.663 1.00 62.72 131 MET A C 1
ATOM 1047 O O . MET A 1 131 ? 5.569 13.815 8.924 1.00 62.72 131 MET A O 1
ATOM 1051 N N . ASP A 1 132 ? 7.276 15.177 9.501 1.00 61.94 132 ASP A N 1
ATOM 1052 C CA . ASP A 1 132 ? 6.846 15.453 10.878 1.00 61.94 132 ASP A CA 1
ATOM 1053 C C . ASP A 1 132 ? 5.360 15.838 10.972 1.00 61.94 132 ASP A C 1
ATOM 1055 O O . ASP A 1 132 ? 4.641 15.363 11.843 1.00 61.94 132 ASP A O 1
ATOM 1059 N N . VAL A 1 133 ? 4.856 16.624 10.013 1.00 58.56 133 VAL A N 1
ATOM 1060 C CA . VAL A 1 133 ? 3.458 17.094 9.989 1.00 58.56 133 VAL A CA 1
ATOM 1061 C C . VAL A 1 133 ? 2.484 15.995 9.547 1.00 58.56 133 VAL A C 1
ATOM 1063 O O . VAL A 1 133 ? 1.299 16.017 9.885 1.00 58.56 133 VAL A O 1
ATOM 1066 N N . ILE A 1 134 ? 2.945 15.030 8.749 1.00 60.22 134 ILE A N 1
ATOM 1067 C CA . ILE A 1 134 ? 2.100 13.933 8.258 1.00 60.22 134 ILE A CA 1
ATOM 1068 C C . ILE A 1 134 ? 2.053 12.784 9.263 1.00 60.22 134 ILE A C 1
ATOM 1070 O O . ILE A 1 134 ? 1.026 12.099 9.319 1.00 60.22 134 ILE A O 1
ATOM 1074 N N . MET A 1 135 ? 3.112 12.612 10.063 1.00 57.34 135 MET A N 1
ATOM 1075 C CA . MET A 1 135 ? 3.252 11.576 11.094 1.00 57.34 135 MET A CA 1
ATOM 1076 C C . MET A 1 135 ? 2.070 11.563 12.070 1.00 57.34 135 MET A C 1
ATOM 1078 O O . MET A 1 135 ? 1.538 10.492 12.365 1.00 57.34 135 MET A O 1
ATOM 1082 N N . ASP A 1 136 ? 1.553 12.738 12.434 1.00 54.78 136 ASP A N 1
ATOM 1083 C CA . ASP A 1 136 ? 0.396 12.885 13.328 1.00 54.78 136 ASP A CA 1
ATOM 1084 C C . ASP A 1 136 ? -0.908 12.255 12.788 1.00 54.78 136 ASP A C 1
ATOM 1086 O O . ASP A 1 136 ? -1.843 11.976 13.541 1.00 54.78 136 ASP A O 1
ATOM 1090 N N . GLY A 1 137 ? -0.995 12.004 11.478 1.00 58.75 137 GLY A N 1
ATOM 1091 C CA . GLY A 1 137 ? -2.140 11.366 10.818 1.00 58.75 137 GLY A CA 1
ATOM 1092 C C . GLY A 1 137 ? -1.842 9.985 10.230 1.00 58.75 137 GLY A C 1
ATOM 1093 O O . GLY A 1 137 ? -2.613 9.513 9.387 1.00 58.75 137 GLY A O 1
ATOM 1094 N N . VAL A 1 138 ? -0.711 9.366 10.589 1.00 60.03 138 VAL A N 1
ATOM 1095 C CA . VAL A 1 138 ? -0.298 8.055 10.052 1.00 60.03 138 VAL A CA 1
ATOM 1096 C C . VAL A 1 138 ? -1.082 6.911 10.681 1.00 60.03 138 VAL A C 1
ATOM 1098 O O . VAL A 1 138 ? -1.365 5.928 9.998 1.00 60.03 138 VAL A O 1
ATOM 1101 N N . LEU A 1 139 ? -1.475 7.051 11.944 1.00 63.50 139 LEU A N 1
ATOM 1102 C CA . LEU A 1 139 ? -2.273 6.068 12.666 1.00 63.50 139 LEU A CA 1
ATOM 1103 C C . LEU A 1 139 ? -3.757 6.414 12.580 1.00 63.50 139 LEU A C 1
ATOM 1105 O O . LEU A 1 139 ? -4.167 7.542 12.832 1.00 63.50 139 LEU A O 1
ATOM 1109 N N . CYS A 1 140 ? -4.573 5.433 12.221 1.00 66.12 140 CYS A N 1
ATOM 1110 C CA . CYS A 1 140 ? -6.020 5.533 12.244 1.00 66.12 140 CYS A CA 1
ATOM 1111 C C . CYS A 1 140 ? -6.581 4.291 12.926 1.00 66.12 140 CYS A C 1
ATOM 1113 O O . CYS A 1 140 ? -6.231 3.176 12.559 1.00 66.12 140 CYS A O 1
ATOM 1115 N N . TYR A 1 141 ? -7.452 4.471 13.909 1.00 70.69 141 TYR A N 1
ATOM 1116 C CA . TYR A 1 141 ? -8.121 3.366 14.576 1.00 70.69 141 TYR A CA 1
ATOM 1117 C C . TYR A 1 141 ? -9.473 3.119 13.923 1.00 70.69 141 TYR A C 1
ATOM 1119 O O . TYR A 1 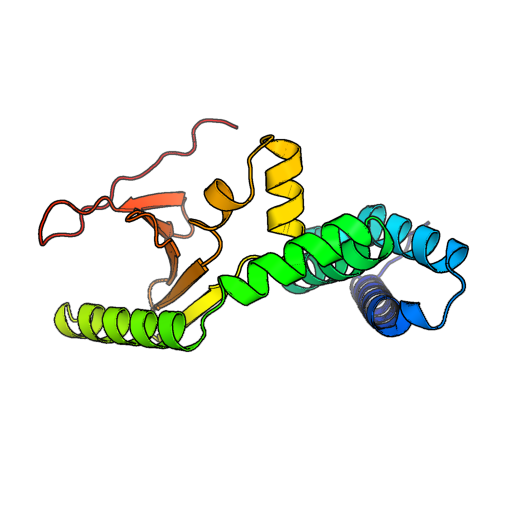141 ? -10.241 4.055 13.709 1.00 70.69 141 TYR A O 1
ATOM 1127 N N . ILE A 1 142 ? -9.748 1.866 13.591 1.00 68.44 142 ILE A N 1
ATOM 1128 C CA . ILE A 1 142 ? -11.004 1.437 12.984 1.00 68.44 142 ILE A CA 1
ATOM 1129 C C . ILE A 1 142 ? -11.822 0.749 14.062 1.00 68.44 142 ILE A C 1
ATOM 1131 O O . ILE A 1 142 ? -11.341 -0.219 14.646 1.00 68.44 142 ILE A O 1
ATOM 1135 N N . ILE A 1 143 ? -13.041 1.228 14.292 1.00 72.81 143 ILE A N 1
ATOM 1136 C CA . ILE A 1 143 ? -14.012 0.619 15.203 1.00 72.81 143 ILE A CA 1
ATOM 1137 C C . ILE A 1 143 ? -15.162 0.088 14.357 1.00 72.81 143 ILE A C 1
ATOM 1139 O O . ILE A 1 143 ? -15.837 0.854 13.675 1.00 72.81 143 ILE A O 1
ATOM 1143 N N . SER A 1 144 ? -15.409 -1.215 14.395 1.00 72.44 144 SER A N 1
ATOM 1144 C CA . SER A 1 144 ? -16.604 -1.812 13.800 1.00 72.44 144 SER A CA 1
ATOM 1145 C C . SER A 1 144 ? -17.644 -2.023 14.888 1.00 72.44 144 SER A C 1
ATOM 1147 O O . SER A 1 144 ? -17.358 -2.698 15.871 1.00 72.44 144 SER A O 1
ATOM 1149 N N . THR A 1 145 ? -18.859 -1.517 14.711 1.00 70.19 145 THR A N 1
ATOM 1150 C CA . THR A 1 145 ? -20.009 -1.802 15.582 1.00 70.19 145 THR A CA 1
ATOM 1151 C C . THR A 1 145 ? -21.164 -2.362 14.750 1.00 70.19 145 THR A C 1
ATOM 1153 O O . THR A 1 145 ? -21.083 -2.455 13.524 1.00 70.19 145 THR A O 1
ATOM 1156 N N . ARG A 1 146 ? -22.270 -2.728 15.405 1.00 69.81 146 ARG A N 1
ATOM 1157 C CA . ARG A 1 146 ? -23.492 -3.170 14.717 1.00 69.81 146 ARG A CA 1
ATOM 1158 C C . ARG A 1 146 ? -24.116 -2.075 13.837 1.00 69.81 146 ARG A C 1
ATOM 1160 O O . ARG A 1 146 ? -24.824 -2.394 12.888 1.00 69.81 146 ARG A O 1
ATOM 1167 N N . SER A 1 147 ? -23.869 -0.801 14.150 1.00 66.62 147 SER A N 1
ATOM 1168 C CA . SER A 1 147 ? -24.411 0.358 13.430 1.00 66.62 147 SER A CA 1
ATOM 1169 C C . SER A 1 147 ? -23.516 0.856 12.291 1.00 66.62 147 SER A C 1
ATOM 1171 O O . SER A 1 147 ? -23.977 1.660 11.483 1.00 66.62 147 SER A O 1
ATOM 1173 N N . GLY A 1 148 ? -22.262 0.398 12.196 1.00 65.00 148 GLY A N 1
ATOM 1174 C CA . GLY A 1 148 ? -21.355 0.794 11.117 1.00 65.00 148 GLY A CA 1
ATOM 1175 C C . GLY A 1 148 ? -19.869 0.678 11.458 1.00 65.00 148 GLY A C 1
ATOM 1176 O O . GLY A 1 148 ? -19.487 0.107 12.477 1.00 65.00 148 GLY A O 1
ATOM 1177 N N . ILE A 1 149 ? -19.028 1.232 10.581 1.00 63.91 149 ILE A N 1
ATOM 1178 C CA . ILE A 1 149 ? -17.568 1.296 10.739 1.00 63.91 149 ILE A CA 1
ATOM 1179 C C . ILE A 1 149 ? -17.161 2.754 10.971 1.00 63.91 149 ILE A C 1
ATOM 1181 O O . ILE A 1 149 ? -17.561 3.635 10.217 1.00 63.91 149 ILE A O 1
ATOM 1185 N N . TYR A 1 150 ? -16.338 2.998 11.985 1.00 67.88 150 TYR A N 1
ATOM 1186 C CA . TYR A 1 150 ? -15.916 4.320 12.443 1.00 67.88 150 TYR A CA 1
ATOM 1187 C C . TYR A 1 150 ? -14.391 4.443 12.389 1.00 67.88 150 TYR A C 1
ATOM 1189 O O . TYR A 1 150 ? -13.682 3.460 12.608 1.00 67.88 150 TYR A O 1
ATOM 1197 N N . TYR A 1 151 ? -13.889 5.655 12.135 1.00 64.38 151 TYR A N 1
ATOM 1198 C CA . TYR A 1 151 ? -12.458 5.953 12.064 1.00 64.38 151 TYR A CA 1
ATOM 1199 C C . TYR A 1 151 ? -12.061 6.976 13.140 1.00 64.38 151 TYR A C 1
ATOM 1201 O O . TYR A 1 151 ? -12.734 7.978 13.368 1.00 64.38 151 TYR A O 1
ATOM 1209 N N . LEU A 1 152 ? -10.943 6.752 13.819 1.00 64.50 152 LEU A N 1
ATOM 1210 C CA . LEU A 1 152 ? -10.440 7.645 14.861 1.00 64.50 152 LEU A CA 1
ATOM 1211 C C . LEU A 1 152 ? -8.991 8.011 14.551 1.00 64.50 152 LEU A C 1
ATOM 1213 O O . LEU A 1 152 ? -8.183 7.138 14.244 1.00 64.50 152 LEU A O 1
ATOM 1217 N N . ILE A 1 153 ? -8.662 9.305 14.571 1.00 60.47 153 ILE A N 1
ATOM 1218 C CA . ILE A 1 153 ? -7.327 9.810 14.223 1.00 60.47 153 ILE A CA 1
ATOM 1219 C C . ILE A 1 153 ? -6.721 10.480 15.472 1.00 60.47 153 ILE A C 1
ATOM 1221 O O . ILE A 1 153 ? -7.399 11.288 16.112 1.00 60.47 153 ILE A O 1
ATOM 1225 N N . PRO A 1 154 ? -5.461 10.176 15.843 1.00 51.38 154 PRO A N 1
ATOM 1226 C CA . PRO A 1 154 ? -4.848 10.583 17.111 1.00 51.38 154 PRO A CA 1
ATOM 1227 C C . PRO A 1 154 ? -4.613 12.093 17.287 1.00 51.38 154 PRO A C 1
ATOM 1229 O O . PRO A 1 154 ? -4.247 12.515 18.377 1.00 51.38 154 PRO A O 1
ATOM 1232 N N . LEU A 1 155 ? -4.932 12.934 16.298 1.00 48.25 155 LEU A N 1
ATOM 1233 C CA . LEU A 1 155 ? -4.906 14.406 16.373 1.00 48.25 155 LEU A CA 1
ATOM 1234 C C . LEU A 1 155 ? -5.920 15.032 17.366 1.00 48.25 155 LEU A C 1
ATOM 1236 O O . LEU A 1 155 ? -6.255 16.210 17.246 1.00 48.25 155 LEU A O 1
ATOM 1240 N N . GLY A 1 156 ? -6.488 14.261 18.300 1.00 43.81 156 GLY A N 1
ATOM 1241 C CA . GLY A 1 156 ? -7.611 14.698 19.140 1.00 43.81 156 GLY A CA 1
ATOM 1242 C C . GLY A 1 156 ? -8.912 14.910 18.353 1.00 43.81 156 GLY A C 1
ATOM 1243 O O . GLY A 1 156 ? -9.822 15.589 18.827 1.00 43.81 156 GLY A O 1
ATOM 1244 N N . LYS A 1 157 ? -8.990 14.349 17.139 1.00 44.25 157 LYS A N 1
ATOM 1245 C CA . LYS A 1 157 ? -10.095 14.502 16.189 1.00 44.25 157 LYS A CA 1
ATOM 1246 C C . LYS A 1 157 ? -10.670 13.123 15.899 1.00 44.25 157 LYS A C 1
ATOM 1248 O O . LYS A 1 157 ? -10.070 12.333 15.169 1.00 44.25 157 LYS A O 1
ATOM 1253 N N . VAL A 1 158 ? -11.833 12.824 16.461 1.00 48.62 158 VAL A N 1
ATOM 1254 C CA . VAL A 1 158 ? -12.559 11.609 16.086 1.00 48.62 158 VAL A CA 1
ATOM 1255 C C . VAL A 1 158 ? -13.328 11.923 14.799 1.00 48.62 158 VAL A C 1
ATOM 1257 O O . VAL A 1 158 ? -14.127 12.857 14.763 1.00 48.62 158 VAL A O 1
ATOM 1260 N N . LEU A 1 159 ? -13.040 11.194 13.721 1.00 47.56 159 LEU A N 1
ATOM 1261 C CA . LEU A 1 159 ? -13.639 11.398 12.399 1.00 47.56 159 LEU A CA 1
ATOM 1262 C C . LEU A 1 159 ? -14.568 10.227 12.083 1.00 47.56 159 LEU A C 1
ATOM 1264 O O . LEU A 1 159 ? -14.182 9.237 11.469 1.00 47.56 159 LEU A O 1
ATOM 1268 N N . ILE A 1 160 ? -15.817 10.344 12.508 1.00 47.41 160 ILE A N 1
ATOM 1269 C CA . ILE A 1 160 ? -16.832 9.327 12.258 1.00 47.41 160 ILE A CA 1
ATOM 1270 C C . ILE A 1 160 ? -17.250 9.384 10.787 1.00 47.41 160 ILE A C 1
ATOM 1272 O O . ILE A 1 160 ? -17.655 10.429 10.299 1.00 47.41 160 ILE A O 1
ATOM 1276 N N . TRP A 1 161 ? -17.206 8.263 10.073 1.00 39.38 161 TRP A N 1
ATOM 1277 C CA . TRP A 1 161 ? -17.843 8.151 8.762 1.00 39.38 161 TRP A CA 1
ATOM 1278 C C . TRP A 1 161 ? -19.085 7.274 8.909 1.00 39.38 161 TRP A C 1
ATOM 1280 O O . TRP A 1 161 ? -18.975 6.061 9.051 1.00 39.38 161 TRP A O 1
ATOM 1290 N N . LEU A 1 162 ? -20.270 7.884 8.928 1.00 40.09 162 LEU A N 1
ATOM 1291 C CA . LEU A 1 162 ? -21.525 7.142 8.766 1.00 40.09 162 LEU A CA 1
ATOM 1292 C C . LEU A 1 162 ? -21.803 7.104 7.264 1.00 40.09 162 LEU A C 1
ATOM 1294 O O . LEU A 1 162 ? -21.471 8.063 6.580 1.00 40.09 162 LEU A O 1
ATOM 1298 N N . GLY A 1 163 ? -22.411 6.045 6.727 1.00 38.19 163 GLY A N 1
ATOM 1299 C CA . GLY A 1 163 ? -22.615 5.883 5.273 1.00 38.19 163 GLY A CA 1
ATOM 1300 C C . GLY A 1 163 ? -23.297 7.062 4.542 1.00 38.19 163 GLY A C 1
ATOM 1301 O O . GLY A 1 163 ? -23.313 7.083 3.316 1.00 38.19 163 GLY A O 1
ATOM 1302 N N . SER A 1 164 ? -23.824 8.050 5.273 1.00 35.91 164 SER A N 1
ATOM 1303 C CA . SER A 1 164 ? -24.390 9.320 4.806 1.00 35.91 164 SER A CA 1
ATOM 1304 C C . SER A 1 164 ? -23.460 10.553 4.872 1.00 35.91 164 SER A C 1
ATOM 1306 O O . SER A 1 164 ? -23.871 11.616 4.413 1.00 35.91 164 SER A O 1
ATOM 1308 N N . GLY A 1 165 ? -22.241 10.481 5.427 1.00 37.44 165 GLY A N 1
ATOM 1309 C CA . GLY A 1 165 ? -21.326 11.631 5.518 1.00 37.44 16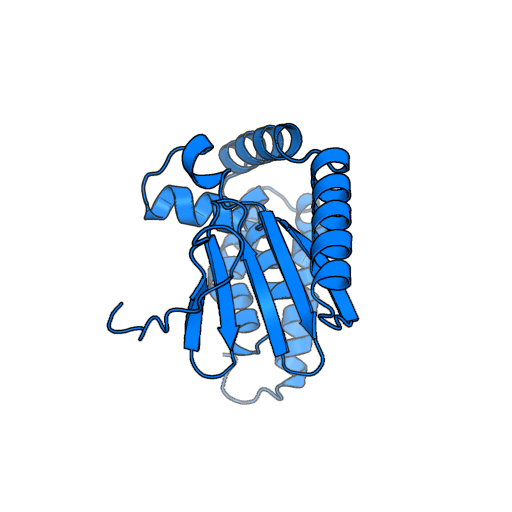5 GLY A CA 1
ATOM 1310 C C . GLY A 1 165 ? -20.177 11.504 6.532 1.00 37.44 165 GLY A C 1
ATOM 1311 O O . GLY A 1 165 ? -20.097 10.558 7.313 1.00 37.44 165 GLY A O 1
ATOM 1312 N N . LEU A 1 166 ? -19.269 12.486 6.512 1.00 42.19 166 LEU A N 1
ATOM 1313 C CA . LEU A 1 166 ? -18.153 12.618 7.456 1.00 42.19 166 LEU A CA 1
ATOM 1314 C C . LEU A 1 166 ? -18.594 13.483 8.654 1.00 42.19 166 LEU A C 1
ATOM 1316 O O . LEU A 1 166 ? -19.089 14.593 8.488 1.00 42.19 166 LEU A O 1
ATOM 1320 N N . TYR A 1 167 ? -18.396 12.993 9.868 1.00 47.00 167 TYR A N 1
ATOM 1321 C CA . TYR A 1 167 ? -18.785 13.627 11.122 1.00 47.00 167 TYR A CA 1
ATOM 1322 C C . TYR A 1 167 ? -17.534 13.869 11.956 1.00 47.00 167 TYR A C 1
ATOM 1324 O O . TYR A 1 167 ? -16.626 13.037 12.012 1.00 47.00 167 TYR A O 1
ATOM 1332 N N . TYR A 1 168 ? -17.490 15.017 12.614 1.00 46.81 168 TYR A N 1
ATOM 1333 C CA . TYR A 1 168 ? -16.354 15.439 13.412 1.00 46.81 168 TYR A CA 1
ATOM 1334 C C . TYR A 1 168 ? -16.759 15.486 14.873 1.00 46.81 168 TYR A C 1
ATOM 1336 O O . TYR A 1 168 ? -17.700 16.176 15.257 1.00 46.81 168 TYR A O 1
ATOM 1344 N N . LEU A 1 169 ? -16.035 14.738 15.688 1.00 41.53 169 LEU A N 1
ATOM 1345 C CA . LEU A 1 169 ? -16.191 14.710 17.129 1.00 41.53 169 LEU A CA 1
ATOM 1346 C C . LEU A 1 169 ? -15.005 15.456 17.728 1.00 41.53 169 LEU A C 1
ATOM 1348 O O . LEU A 1 169 ? -13.878 14.954 17.785 1.00 41.53 169 LEU A O 1
ATOM 1352 N N . THR A 1 170 ? -15.267 16.694 18.132 1.00 37.44 170 THR A N 1
ATOM 1353 C CA . THR A 1 170 ? -14.381 17.451 19.014 1.00 37.44 170 THR A CA 1
ATOM 1354 C C . THR A 1 170 ? -14.626 17.031 20.454 1.00 37.44 170 THR A C 1
ATOM 1356 O O . THR A 1 170 ? -15.767 16.967 20.905 1.00 37.44 170 THR A O 1
ATOM 1359 N N . ARG A 1 171 ? -13.547 16.796 21.199 1.00 36.75 171 ARG A N 1
ATOM 1360 C CA . ARG A 1 171 ? -13.598 16.574 22.645 1.00 36.75 171 ARG A CA 1
ATOM 1361 C C . ARG A 1 171 ? -14.057 17.861 23.347 1.00 36.75 171 ARG A C 1
ATOM 1363 O O . ARG A 1 171 ? -13.284 18.812 23.429 1.00 36.75 171 ARG A O 1
ATOM 1370 N N . LEU A 1 172 ? -15.288 17.894 23.860 1.00 30.91 172 LEU A N 1
ATOM 1371 C CA . LEU A 1 172 ? -15.780 18.932 24.776 1.00 30.91 172 LEU A CA 1
ATOM 1372 C C . LEU A 1 172 ? -15.866 18.329 26.188 1.00 30.91 172 LEU A C 1
ATOM 1374 O O . LEU A 1 172 ? -16.912 17.872 26.640 1.00 30.91 172 LEU A O 1
ATOM 1378 N N . GLY A 1 173 ? -14.725 18.282 26.882 1.00 44.50 173 GLY A N 1
ATOM 1379 C CA . GLY A 1 173 ? -14.640 17.719 28.236 1.00 44.50 173 GLY A CA 1
ATOM 1380 C C . GLY A 1 173 ? -14.855 16.198 28.276 1.00 44.50 173 GLY A C 1
ATOM 1381 O O . GLY A 1 173 ? -14.185 15.466 27.546 1.00 44.50 173 GLY A O 1
ATOM 1382 N N . ASN A 1 174 ? -15.763 15.735 29.146 1.00 29.62 174 ASN A N 1
ATOM 1383 C CA . ASN A 1 174 ? -16.105 14.316 29.356 1.00 29.62 174 ASN A CA 1
ATOM 1384 C C . ASN A 1 174 ? -17.237 13.804 28.440 1.00 29.62 174 ASN A C 1
ATOM 1386 O O . ASN A 1 174 ? -17.678 12.673 28.608 1.00 29.62 174 ASN A O 1
ATOM 1390 N N . LEU A 1 175 ? -17.724 14.616 27.495 1.00 29.17 175 LEU A N 1
ATOM 1391 C CA . LEU A 1 175 ? -18.801 14.248 26.573 1.00 29.17 175 LEU A CA 1
ATOM 1392 C C . LEU A 1 175 ? -18.337 14.389 25.118 1.00 29.17 175 LEU A C 1
ATOM 1394 O O . LEU A 1 175 ? -17.718 15.378 24.718 1.00 29.17 175 LEU A O 1
ATOM 1398 N N . PHE A 1 176 ? -18.657 13.377 24.319 1.00 33.44 176 PHE A N 1
ATOM 1399 C CA . PHE A 1 176 ? -18.445 13.345 22.878 1.00 33.44 176 PHE A CA 1
ATOM 1400 C C . PHE A 1 176 ? -19.657 13.988 22.176 1.00 33.44 176 PHE A C 1
ATOM 1402 O O . PHE A 1 176 ? -20.736 13.404 22.158 1.00 33.44 176 PHE A O 1
ATOM 1409 N N . SER A 1 177 ? -19.509 15.189 21.597 1.00 27.42 177 SER A N 1
ATOM 1410 C CA . SER A 1 177 ? -20.551 15.826 20.770 1.00 27.42 177 SER A CA 1
ATOM 1411 C C . SER A 1 177 ? -20.215 15.744 19.274 1.00 27.42 177 SER A C 1
ATOM 1413 O O . SER A 1 177 ? -19.159 16.192 18.825 1.00 27.42 177 SER A O 1
ATOM 1415 N N . ALA A 1 178 ? -21.102 15.132 18.485 1.00 32.62 178 ALA A N 1
ATOM 1416 C CA . ALA A 1 178 ? -20.913 14.960 17.046 1.00 32.62 178 ALA A CA 1
ATOM 1417 C C . ALA A 1 178 ? -21.401 16.193 16.268 1.00 32.62 178 ALA A C 1
ATOM 1419 O O . ALA A 1 178 ? -22.584 16.529 16.307 1.00 32.62 178 ALA A O 1
ATOM 1420 N N . LEU A 1 179 ? -20.501 16.842 15.527 1.00 29.50 179 LEU A N 1
ATOM 1421 C CA . LEU A 1 179 ? -20.823 17.884 14.552 1.00 29.50 179 LEU A CA 1
ATOM 1422 C C . LEU A 1 179 ? -20.819 17.278 13.142 1.00 29.50 179 LEU A C 1
ATOM 1424 O O . LEU A 1 179 ? -19.845 16.664 12.703 1.00 29.50 179 LEU A O 1
ATOM 1428 N N . LEU A 1 180 ? -21.935 17.441 12.434 1.00 28.78 180 LEU A N 1
ATOM 1429 C CA . LEU A 1 180 ? -22.118 17.000 11.053 1.00 28.78 180 LEU A CA 1
ATOM 1430 C C . LEU A 1 180 ? -21.295 17.926 10.145 1.00 28.78 180 LEU A C 1
ATOM 1432 O O . LEU A 1 180 ? -21.621 19.107 10.030 1.00 28.78 180 LEU A O 1
ATOM 1436 N N . ILE A 1 181 ? -20.226 17.430 9.513 1.00 34.69 181 ILE A N 1
ATOM 1437 C CA . ILE A 1 181 ? -19.555 18.197 8.459 1.00 34.69 181 ILE A CA 1
ATOM 1438 C C . ILE A 1 181 ? -20.311 17.891 7.171 1.00 34.69 181 ILE A C 1
ATOM 1440 O O . ILE A 1 181 ? -20.122 16.839 6.561 1.00 34.69 181 ILE A O 1
ATOM 1444 N N . SER A 1 182 ? -21.180 18.805 6.729 1.00 23.86 182 SER A N 1
ATOM 1445 C CA . SER A 1 182 ? -21.638 18.753 5.343 1.00 23.86 182 SER A CA 1
ATOM 1446 C C . SER A 1 182 ? -20.414 18.970 4.455 1.00 23.86 182 SER A C 1
ATOM 1448 O O . SER A 1 182 ? -19.817 20.048 4.474 1.00 23.86 182 SER A O 1
ATOM 1450 N N . CYS A 1 183 ? -20.008 17.953 3.696 1.00 27.38 183 CYS A N 1
ATOM 1451 C CA . CYS A 1 183 ? -19.017 18.115 2.639 1.00 27.38 183 CYS A CA 1
ATOM 1452 C C . CYS A 1 183 ? -19.610 18.993 1.527 1.00 27.38 183 CYS A C 1
ATOM 1454 O O . CYS A 1 183 ? -20.101 18.492 0.521 1.00 27.38 183 CYS A O 1
ATOM 1456 N N . SER A 1 184 ? -19.566 20.311 1.703 1.00 25.08 184 SER A N 1
ATOM 1457 C CA . SER A 1 184 ? -19.626 21.265 0.603 1.00 25.08 184 SER A CA 1
ATOM 1458 C C . SER A 1 184 ? -18.194 21.573 0.164 1.00 25.08 184 SER A C 1
ATOM 1460 O O . SER A 1 184 ? -17.492 22.320 0.841 1.00 25.08 184 SER A O 1
ATOM 1462 N N . GLY A 1 185 ? -17.794 20.985 -0.967 1.00 30.45 185 GLY A N 1
ATOM 1463 C CA . GLY A 1 185 ? -16.669 21.425 -1.799 1.00 30.45 185 GLY A CA 1
ATOM 1464 C C . GLY A 1 185 ? -15.290 20.873 -1.434 1.00 30.45 185 GLY A C 1
ATOM 1465 O O . GLY A 1 185 ? -14.649 21.390 -0.526 1.00 30.45 185 GLY A O 1
ATOM 1466 N N . VAL A 1 186 ? -14.823 19.874 -2.196 1.00 27.89 186 VAL A N 1
ATOM 1467 C CA . VAL A 1 186 ? -13.696 19.985 -3.155 1.00 27.89 186 VAL A CA 1
ATOM 1468 C C . VAL A 1 186 ? -13.965 19.023 -4.308 1.00 27.89 186 VAL A C 1
ATOM 1470 O O . VAL A 1 186 ? -14.315 17.859 -4.011 1.00 27.89 186 VAL A O 1
#

InterPro domains:
  IPR043519 Nucleotidyltransferase superfamily [G3DSA:3.30.460.10] (72-157)
  IPR043519 Nucleotidyltransferase superfamily [SSF81301] (59-137)

Mean predicted aligned error: 12.31 Å

Radius of gyration: 19.63 Å; Cα contacts (8 Å, |Δi|>4): 214; chains: 1; bounding box: 41×34×57 Å

Foldseek 3Di:
DDPPDDDVVNLVVVLVVLLVCLVVVVPDPLVVLLVSLVCCLVPNLVVCVVVVNPVSSLSSLLSSCCNNPVVLNVVLVVVVVVLDDVVVQVVVQVVVVVVCVVVVHDWDDKHKDFHGSSVLVVCCVVVVDDSVVCSQFRIWIWTHDPQGIFIQGNPQWGWGDRVVATWTFHDPDPDTDIDGPDPDDD

Secondary structure (DSSP, 8-state):
--SSS--HHHHHHHHHHHHHHHHTGGGS-HHH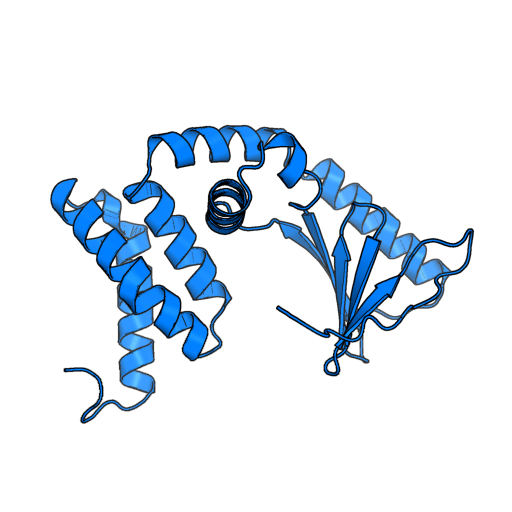HHHHHHHIIIIIHHHHHHTT-HHHHHHHHHHHHHHHSHHHHHHHHHHHHHH--HHHHHHHHHHHHHHHHHTT---SEEEEEEPPHHHHHHHHHHHT--HHHHHTTSEEEEEEETTEEEEEETTTEEEEEETTEEEEEEEETTEEEEEEE-----

Solvent-accessible surface area (backbone atoms only — not comparable to full-atom values): 10615 Å² total; per-residue (Å²): 143,69,84,89,79,61,56,70,66,59,54,50,54,52,50,51,52,50,51,53,50,57,77,57,35,83,82,48,59,68,74,56,34,39,54,50,29,52,52,36,56,73,49,49,25,56,47,28,45,74,72,68,39,53,68,58,17,55,50,48,39,34,53,25,36,49,56,74,40,47,67,62,40,51,53,52,52,58,52,48,58,72,71,59,47,66,66,59,52,51,54,49,51,54,53,50,51,53,52,33,56,74,71,67,54,74,68,80,46,77,45,82,42,72,60,54,69,38,62,50,53,55,47,26,69,75,66,75,48,61,66,79,76,49,57,59,65,33,49,34,35,40,39,32,36,96,91,48,57,34,40,35,35,77,76,68,41,37,43,36,44,52,103,89,47,51,28,41,29,53,74,59,80,98,45,85,50,80,44,80,47,78,88,76,85,134